Protein AF-A0A934ZG29-F1 (afdb_monomer_lite)

Structure (mmCIF, N/CA/C/O backbone):
data_AF-A0A934ZG29-F1
#
_entry.id   AF-A0A934ZG29-F1
#
loop_
_atom_site.group_PDB
_atom_site.id
_atom_site.type_symbol
_atom_site.label_atom_id
_atom_site.label_alt_id
_atom_site.label_comp_id
_atom_site.label_asym_id
_atom_site.label_entity_id
_atom_site.label_seq_id
_atom_site.pdbx_PDB_ins_code
_atom_site.Cartn_x
_atom_site.Cartn_y
_atom_site.Cartn_z
_atom_site.occupancy
_atom_site.B_iso_or_equiv
_atom_site.auth_seq_id
_atom_site.auth_comp_id
_atom_site.auth_asym_id
_atom_site.auth_atom_id
_atom_site.pdbx_PDB_model_num
ATOM 1 N N . MET A 1 1 ? -1.898 -5.548 -6.886 1.00 79.56 1 MET A N 1
ATOM 2 C CA . MET A 1 1 ? -1.585 -4.104 -6.967 1.00 79.56 1 MET A CA 1
ATOM 3 C C . MET A 1 1 ? -2.507 -3.400 -7.939 1.00 79.56 1 MET A C 1
ATOM 5 O O . MET A 1 1 ? -2.751 -2.233 -7.699 1.00 79.56 1 MET A O 1
ATOM 9 N N . GLY A 1 2 ? -3.038 -4.137 -8.924 1.00 85.50 2 GLY A N 1
ATOM 10 C CA . GLY A 1 2 ? -3.907 -3.614 -9.971 1.00 85.50 2 GLY A CA 1
ATOM 11 C C . GLY A 1 2 ? -3.102 -3.313 -11.227 1.00 85.50 2 GLY A C 1
ATOM 12 O O . GLY A 1 2 ? -1.986 -3.818 -11.326 1.00 85.50 2 GLY A O 1
ATOM 13 N N . ASP A 1 3 ? -3.667 -2.576 -12.173 1.00 90.25 3 ASP A N 1
ATOM 14 C CA . ASP A 1 3 ? -3.057 -2.304 -13.482 1.00 90.25 3 ASP A CA 1
ATOM 15 C C . ASP A 1 3 ? -2.082 -1.114 -13.402 1.00 90.25 3 ASP A C 1
ATOM 17 O O . ASP A 1 3 ? -2.471 0.051 -13.534 1.00 90.25 3 ASP A O 1
ATOM 21 N N . PHE A 1 4 ? -0.817 -1.396 -13.084 1.00 93.25 4 PHE A N 1
ATOM 22 C CA . PHE A 1 4 ? 0.205 -0.371 -12.869 1.00 93.25 4 PHE A CA 1
ATOM 23 C C . PHE A 1 4 ? 0.807 0.120 -14.179 1.00 93.25 4 PHE A C 1
ATOM 25 O O . PHE A 1 4 ? 1.236 1.276 -14.258 1.00 93.25 4 PHE A O 1
ATOM 32 N N . ASP A 1 5 ? 0.863 -0.739 -15.195 1.00 93.44 5 ASP A N 1
ATOM 33 C CA . ASP A 1 5 ? 1.415 -0.387 -16.498 1.00 93.44 5 ASP A CA 1
ATOM 34 C C . ASP A 1 5 ? 0.380 0.043 -17.546 1.00 93.44 5 ASP A C 1
ATOM 36 O O . ASP A 1 5 ? 0.757 0.625 -18.570 1.00 93.44 5 ASP A O 1
ATOM 40 N N . GLY A 1 6 ? -0.908 -0.125 -17.255 1.00 92.06 6 GLY A N 1
ATOM 41 C CA . GLY A 1 6 ? -2.013 0.325 -18.091 1.00 92.06 6 GLY A CA 1
ATOM 42 C C . GLY A 1 6 ? -2.331 -0.620 -19.243 1.00 92.06 6 GLY A C 1
ATOM 43 O O . GLY A 1 6 ? -2.939 -0.180 -20.224 1.00 92.06 6 GLY A O 1
ATOM 44 N N . ASP A 1 7 ? -1.895 -1.880 -19.180 1.00 91.25 7 ASP A N 1
ATOM 45 C CA . ASP A 1 7 ? -2.152 -2.874 -20.223 1.00 91.25 7 ASP A CA 1
ATOM 46 C C . ASP A 1 7 ? -3.543 -3.536 -20.114 1.00 91.25 7 ASP A C 1
ATOM 48 O O . ASP A 1 7 ? -3.954 -4.313 -20.988 1.00 91.25 7 ASP A O 1
ATOM 52 N N . GLY A 1 8 ? -4.309 -3.176 -19.081 1.00 89.69 8 GLY A N 1
ATOM 53 C CA . GLY A 1 8 ? -5.643 -3.689 -18.800 1.00 89.69 8 GLY A CA 1
ATOM 54 C C . GLY A 1 8 ? -5.652 -5.002 -18.017 1.00 89.69 8 GLY A C 1
ATOM 55 O O . GLY A 1 8 ? -6.727 -5.591 -17.844 1.00 89.69 8 GLY A O 1
ATOM 56 N N . LEU A 1 9 ? -4.499 -5.491 -17.557 1.00 90.56 9 LEU A N 1
ATOM 57 C CA . LEU A 1 9 ? -4.364 -6.653 -16.688 1.00 90.56 9 LEU A CA 1
ATOM 58 C C . LEU A 1 9 ? -3.800 -6.233 -15.329 1.00 90.56 9 LEU A C 1
ATOM 60 O O . LEU A 1 9 ? -2.961 -5.357 -15.202 1.00 90.56 9 LEU A O 1
ATOM 64 N N . ASN A 1 10 ? -4.250 -6.907 -14.272 1.00 89.94 10 ASN A N 1
ATOM 65 C CA . ASN A 1 10 ? -3.713 -6.639 -12.943 1.00 89.94 10 ASN A CA 1
ATOM 66 C C . ASN A 1 10 ? -2.288 -7.192 -12.812 1.00 89.94 10 ASN A C 1
ATOM 68 O O . ASN A 1 10 ? -2.057 -8.391 -13.002 1.00 89.94 10 ASN A O 1
ATOM 72 N N . ASP A 1 11 ? -1.378 -6.333 -12.369 1.00 92.25 11 ASP A N 1
ATOM 73 C CA . ASP A 1 11 ? 0.017 -6.651 -12.108 1.00 92.25 11 ASP A CA 1
ATOM 74 C C . ASP A 1 11 ? 0.229 -7.267 -10.720 1.00 92.25 11 ASP A C 1
ATOM 76 O O . ASP A 1 11 ? -0.639 -7.259 -9.828 1.00 92.25 11 ASP A O 1
ATOM 80 N N . VAL A 1 12 ? 1.438 -7.793 -10.517 1.00 92.00 12 VAL A N 1
ATOM 81 C CA . VAL A 1 12 ? 1.876 -8.434 -9.275 1.00 92.00 12 VAL A CA 1
ATOM 82 C C . VAL A 1 12 ? 3.150 -7.770 -8.761 1.00 92.00 12 VAL A C 1
ATOM 84 O O . VAL A 1 12 ? 4.157 -7.735 -9.460 1.00 92.00 12 VAL A O 1
ATOM 87 N N . ALA A 1 13 ? 3.138 -7.320 -7.503 1.00 92.44 13 ALA A N 1
ATOM 88 C CA . ALA A 1 13 ? 4.321 -6.824 -6.801 1.00 92.44 13 ALA A CA 1
ATOM 89 C C . ALA A 1 13 ? 4.746 -7.797 -5.700 1.00 92.44 13 ALA A C 1
ATOM 91 O O . ALA A 1 13 ? 3.917 -8.292 -4.935 1.00 92.44 13 ALA A O 1
ATOM 92 N N . ILE A 1 14 ? 6.052 -8.025 -5.593 1.00 92.00 14 ILE A N 1
ATOM 93 C CA . ILE A 1 14 ? 6.670 -8.952 -4.648 1.00 92.00 14 ILE A CA 1
ATOM 94 C C . ILE A 1 14 ? 7.779 -8.225 -3.896 1.00 92.00 14 ILE A C 1
ATOM 96 O O . ILE A 1 14 ? 8.684 -7.640 -4.491 1.00 92.00 14 ILE A O 1
ATOM 100 N N . GLY A 1 15 ? 7.717 -8.284 -2.570 1.00 90.88 15 GLY A N 1
ATOM 101 C CA . GLY A 1 15 ? 8.722 -7.698 -1.694 1.00 90.88 15 GLY A CA 1
ATOM 102 C C . GLY A 1 15 ? 9.930 -8.604 -1.517 1.00 90.88 15 GLY A C 1
ATOM 103 O O . GLY A 1 15 ? 9.792 -9.778 -1.183 1.00 90.88 15 GLY A O 1
ATOM 104 N N . ALA A 1 16 ? 11.121 -8.033 -1.659 1.00 90.50 16 ALA A N 1
ATOM 105 C CA . ALA A 1 16 ? 12.395 -8.659 -1.334 1.00 90.50 16 ALA A CA 1
ATOM 106 C C . ALA A 1 16 ? 13.130 -7.814 -0.273 1.00 90.50 16 ALA A C 1
ATOM 108 O O . ALA A 1 16 ? 14.164 -7.210 -0.565 1.00 90.50 16 ALA A O 1
ATOM 109 N N . PRO A 1 17 ? 12.620 -7.750 0.975 1.00 86.88 17 PRO A N 1
ATOM 110 C CA . PRO A 1 17 ? 13.137 -6.844 2.006 1.00 86.88 17 PRO A CA 1
ATOM 111 C C . PRO A 1 17 ? 14.567 -7.134 2.460 1.00 86.88 17 PRO A C 1
ATOM 113 O O . PRO A 1 17 ? 15.228 -6.243 2.979 1.00 86.88 17 PRO A O 1
ATOM 116 N N . ASN A 1 18 ? 15.054 -8.356 2.239 1.00 86.06 18 ASN A N 1
ATOM 117 C CA . ASN A 1 18 ? 16.425 -8.760 2.557 1.00 86.06 18 ASN A CA 1
ATOM 118 C C . ASN A 1 18 ? 17.368 -8.695 1.344 1.00 86.06 18 ASN A C 1
ATOM 120 O O . ASN A 1 18 ? 18.501 -9.165 1.430 1.00 86.06 18 ASN A O 1
ATOM 124 N N . ALA A 1 19 ? 16.919 -8.158 0.204 1.00 87.06 19 ALA A N 1
ATOM 125 C CA . ALA A 1 19 ? 17.809 -7.917 -0.925 1.00 87.06 19 ALA A CA 1
ATOM 126 C C . ALA A 1 19 ? 18.929 -6.936 -0.531 1.00 87.06 19 ALA A C 1
ATOM 128 O O . ALA A 1 19 ? 18.747 -6.070 0.332 1.00 87.06 19 ALA A O 1
ATOM 129 N N . LEU A 1 20 ? 20.090 -7.067 -1.183 1.00 83.81 20 LEU A N 1
ATOM 130 C CA . LEU A 1 20 ? 21.224 -6.156 -0.996 1.00 83.81 20 LEU A CA 1
ATOM 131 C C . LEU A 1 20 ? 20.792 -4.688 -1.164 1.00 83.81 20 LEU A C 1
ATOM 133 O O . LEU A 1 20 ? 19.831 -4.390 -1.871 1.00 83.81 20 LEU A O 1
ATOM 137 N N . ASN A 1 21 ? 21.531 -3.770 -0.536 1.00 82.81 21 ASN A N 1
ATOM 138 C CA . ASN A 1 21 ? 21.262 -2.323 -0.574 1.00 82.81 21 ASN A CA 1
ATOM 139 C C . ASN A 1 21 ? 19.887 -1.929 -0.003 1.00 82.81 21 ASN A C 1
ATOM 141 O O . ASN A 1 21 ? 19.216 -1.020 -0.499 1.00 82.81 21 ASN A O 1
ATOM 145 N N . GLY A 1 22 ? 19.489 -2.617 1.071 1.00 82.19 22 GLY A N 1
ATOM 146 C CA . GLY A 1 22 ? 18.354 -2.218 1.894 1.00 82.19 22 GLY A CA 1
ATOM 147 C C . GLY A 1 22 ? 16.995 -2.551 1.287 1.00 82.19 22 GLY A C 1
ATOM 148 O O . GLY A 1 22 ? 16.064 -1.771 1.464 1.00 82.19 22 GLY A O 1
ATOM 149 N N . GLY A 1 23 ? 16.888 -3.682 0.586 1.00 88.94 23 GLY A N 1
ATOM 150 C CA . GLY A 1 23 ? 15.625 -4.219 0.089 1.00 88.94 23 GLY A CA 1
ATOM 151 C C . GLY A 1 23 ? 15.239 -3.763 -1.320 1.00 88.94 23 GLY A C 1
ATOM 152 O O . GLY A 1 23 ? 15.743 -2.776 -1.868 1.00 88.94 23 GLY A O 1
ATOM 153 N N . ALA A 1 24 ? 14.326 -4.521 -1.921 1.00 91.50 24 ALA A N 1
ATOM 154 C CA . ALA A 1 24 ? 13.799 -4.276 -3.257 1.00 91.50 24 ALA A CA 1
ATOM 155 C C . ALA A 1 24 ? 12.335 -4.715 -3.370 1.00 91.50 24 ALA A C 1
ATOM 157 O O . ALA A 1 24 ? 11.832 -5.491 -2.555 1.00 91.50 24 ALA A O 1
ATOM 158 N N . VAL A 1 25 ? 11.670 -4.250 -4.422 1.00 93.06 25 VAL A N 1
ATOM 159 C CA . VAL A 1 25 ? 10.375 -4.757 -4.878 1.00 93.06 25 VAL A CA 1
ATOM 160 C C . VAL A 1 25 ? 10.492 -5.138 -6.344 1.00 93.06 25 VAL A C 1
ATOM 162 O O . VAL A 1 25 ? 11.070 -4.401 -7.138 1.00 93.06 25 VAL A O 1
ATOM 165 N N . VAL A 1 26 ? 9.963 -6.303 -6.692 1.00 94.06 26 VAL A N 1
ATOM 166 C CA . VAL A 1 26 ? 9.866 -6.791 -8.067 1.00 94.06 26 VAL A CA 1
ATOM 167 C C . VAL A 1 26 ? 8.416 -6.688 -8.509 1.00 94.06 26 VAL A C 1
ATOM 169 O O . VAL A 1 26 ? 7.527 -7.102 -7.771 1.00 94.06 26 VAL A O 1
ATOM 172 N N . VAL A 1 27 ? 8.188 -6.157 -9.704 1.00 94.12 27 VAL A N 1
ATOM 173 C CA . VAL A 1 27 ? 6.880 -6.091 -10.350 1.00 94.12 27 VAL A CA 1
ATOM 174 C C . VAL A 1 27 ? 6.898 -6.970 -11.596 1.00 94.12 27 VAL A C 1
ATOM 176 O O . VAL A 1 27 ? 7.836 -6.934 -12.399 1.00 94.12 27 VAL A O 1
ATOM 179 N N . LEU A 1 28 ? 5.860 -7.787 -11.717 1.00 93.19 28 LEU A N 1
ATOM 180 C CA . LEU A 1 28 ? 5.579 -8.657 -12.847 1.00 93.19 28 LEU A CA 1
ATOM 181 C C . LEU A 1 28 ? 4.282 -8.184 -13.485 1.00 93.19 28 LEU A C 1
ATOM 183 O O . LEU A 1 28 ? 3.274 -8.061 -12.784 1.00 93.19 28 LEU A O 1
ATOM 187 N N . ARG A 1 29 ? 4.307 -7.993 -14.802 1.00 92.94 29 ARG A N 1
ATOM 188 C CA . ARG A 1 29 ? 3.115 -7.605 -15.548 1.00 92.94 29 ARG A CA 1
ATOM 189 C C . ARG A 1 29 ? 2.028 -8.665 -15.492 1.00 92.94 29 ARG A C 1
ATOM 191 O O . ARG A 1 29 ? 2.326 -9.869 -15.430 1.00 92.94 29 ARG A O 1
ATOM 198 N N . GLY A 1 30 ? 0.782 -8.222 -15.535 1.00 91.69 30 GLY A N 1
ATOM 199 C CA . GLY A 1 30 ? -0.382 -9.074 -15.664 1.00 91.69 30 GLY A CA 1
ATOM 200 C C . GLY A 1 30 ? -0.274 -9.970 -16.897 1.00 91.69 30 GLY A C 1
ATOM 201 O O . GLY A 1 30 ? 0.205 -9.585 -17.960 1.00 91.69 30 GLY A O 1
ATOM 202 N N . ARG A 1 31 ? -0.679 -11.234 -16.757 1.00 89.69 31 ARG A N 1
ATOM 203 C CA . ARG A 1 31 ? -0.686 -12.202 -17.862 1.00 89.69 31 ARG A CA 1
ATOM 204 C C . ARG A 1 31 ? -1.983 -12.992 -17.836 1.00 89.69 31 ARG A C 1
ATOM 206 O O . ARG A 1 31 ? -2.441 -13.418 -16.779 1.00 89.69 31 ARG A O 1
ATOM 213 N N . ARG A 1 32 ? -2.555 -13.244 -19.016 1.00 91.50 32 ARG A N 1
ATOM 214 C CA . ARG A 1 32 ? -3.710 -14.152 -19.167 1.00 91.50 32 ARG A CA 1
ATOM 215 C C . ARG A 1 32 ? -3.319 -15.614 -18.970 1.00 91.50 32 ARG A C 1
ATOM 217 O O . ARG A 1 32 ? -4.124 -16.408 -18.499 1.00 91.50 32 ARG A O 1
ATOM 224 N N . VAL A 1 33 ? -2.083 -15.954 -19.329 1.00 91.38 33 VAL A N 1
ATOM 225 C CA . VAL A 1 33 ? -1.494 -17.278 -19.132 1.00 91.38 33 VAL A CA 1
ATOM 226 C C . VAL A 1 33 ? -0.183 -17.095 -18.387 1.00 91.38 33 VAL A C 1
ATOM 228 O O . VAL A 1 33 ? 0.746 -16.464 -18.892 1.00 91.38 33 VAL A O 1
ATOM 231 N N . TRP A 1 34 ? -0.124 -17.630 -17.172 1.00 89.50 34 TRP A N 1
ATOM 232 C CA . TRP A 1 34 ? 1.066 -17.568 -16.334 1.00 89.50 34 TRP A CA 1
ATOM 233 C C . TRP A 1 34 ? 1.983 -18.761 -16.621 1.00 89.50 34 TRP A C 1
ATOM 235 O O . TRP A 1 34 ? 1.494 -19.888 -16.730 1.00 89.50 34 TRP A O 1
ATOM 245 N N . PRO A 1 35 ? 3.306 -18.551 -16.734 1.00 87.75 35 PRO A N 1
ATOM 246 C CA . PRO A 1 35 ? 4.241 -19.663 -16.789 1.00 87.75 35 PRO A CA 1
ATOM 247 C C . PRO A 1 35 ? 4.257 -20.396 -15.442 1.00 87.75 35 PRO A C 1
ATOM 249 O O . PRO A 1 35 ? 4.040 -19.803 -14.385 1.00 87.75 35 PRO A O 1
ATOM 252 N N . THR A 1 36 ? 4.575 -21.689 -15.467 1.00 90.81 36 THR A N 1
ATOM 253 C CA . THR A 1 36 ? 4.670 -22.524 -14.255 1.00 90.81 36 THR A CA 1
ATOM 254 C C . THR A 1 36 ? 5.810 -22.105 -13.326 1.00 90.81 36 THR A C 1
ATOM 256 O O . THR A 1 36 ? 5.851 -22.502 -12.164 1.00 90.81 36 THR A O 1
ATOM 259 N N . THR A 1 37 ? 6.772 -21.328 -13.823 1.00 88.00 37 THR A N 1
ATOM 260 C CA . THR A 1 37 ? 7.884 -20.786 -13.043 1.00 88.00 37 THR A CA 1
ATOM 261 C C . THR A 1 37 ? 8.271 -19.421 -13.592 1.00 88.00 37 THR A C 1
ATOM 263 O O . THR A 1 37 ? 8.381 -19.241 -14.804 1.00 88.00 37 THR A O 1
ATOM 266 N N . ILE A 1 38 ? 8.504 -18.467 -12.691 1.00 82.56 38 ILE A N 1
ATOM 267 C CA . ILE A 1 38 ? 9.011 -17.133 -13.016 1.00 82.56 38 ILE A CA 1
ATOM 268 C C . ILE A 1 38 ? 10.306 -16.949 -12.248 1.00 82.56 38 ILE A C 1
ATOM 270 O O . ILE A 1 38 ? 10.322 -16.975 -11.017 1.00 82.56 38 ILE A O 1
ATOM 274 N N . ALA A 1 39 ? 11.401 -16.782 -12.978 1.00 79.38 39 ALA A N 1
ATOM 275 C CA . ALA A 1 39 ? 12.671 -16.452 -12.362 1.00 79.38 39 ALA A CA 1
ATOM 276 C C . ALA A 1 39 ? 12.656 -14.981 -11.894 1.00 79.38 39 ALA A C 1
ATOM 278 O O . ALA A 1 39 ? 12.119 -14.128 -12.601 1.00 79.38 39 ALA A O 1
ATOM 279 N N . PRO A 1 40 ? 13.277 -14.634 -10.750 1.00 69.19 40 PRO A N 1
ATOM 280 C CA . PRO A 1 40 ? 13.314 -13.251 -10.259 1.00 69.19 40 PRO A CA 1
ATOM 281 C C . PRO A 1 40 ? 13.937 -12.234 -11.232 1.00 69.19 40 PRO A C 1
ATOM 283 O O . PRO A 1 40 ? 13.659 -11.043 -11.138 1.00 69.19 40 PRO A O 1
ATOM 286 N N . ASN A 1 41 ? 14.780 -12.684 -12.168 1.00 75.69 41 ASN A N 1
ATOM 287 C CA . ASN A 1 41 ? 15.383 -11.848 -13.211 1.00 75.69 41 ASN A CA 1
ATOM 288 C C . ASN A 1 41 ? 14.465 -11.607 -14.425 1.00 75.69 41 ASN A C 1
ATOM 290 O O . ASN A 1 41 ? 14.805 -10.786 -15.268 1.00 75.69 41 ASN A O 1
ATOM 294 N N . ALA A 1 42 ? 13.314 -12.280 -14.502 1.00 83.62 42 ALA A N 1
ATOM 295 C CA . ALA A 1 42 ? 12.266 -12.025 -15.491 1.00 83.62 42 ALA A CA 1
ATOM 296 C C . ALA A 1 42 ? 11.308 -10.898 -15.053 1.00 83.62 42 ALA A C 1
ATOM 298 O O . ALA A 1 42 ? 10.229 -10.746 -15.619 1.00 83.62 42 ALA A O 1
ATOM 299 N N . ALA A 1 43 ? 11.693 -10.137 -14.024 1.00 90.06 43 ALA A N 1
ATOM 300 C CA . ALA A 1 43 ? 10.991 -8.954 -13.561 1.00 90.06 43 ALA A CA 1
ATOM 301 C C . ALA A 1 43 ? 10.780 -7.943 -14.693 1.00 90.06 43 ALA A C 1
ATOM 303 O O . ALA A 1 43 ? 11.738 -7.536 -15.351 1.00 90.06 43 ALA A O 1
ATOM 304 N N . ASP A 1 44 ? 9.542 -7.483 -14.863 1.00 93.69 44 ASP A 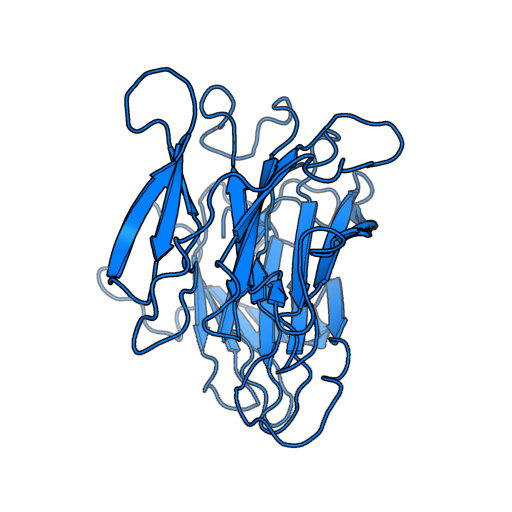N 1
ATOM 305 C CA . ASP A 1 44 ? 9.225 -6.382 -15.772 1.00 93.69 44 ASP A CA 1
ATOM 306 C C . ASP A 1 44 ? 9.647 -5.033 -15.151 1.00 93.69 44 ASP A C 1
ATOM 308 O O . ASP A 1 44 ? 10.045 -4.100 -15.847 1.00 93.69 44 ASP A O 1
ATOM 312 N N . LEU A 1 45 ? 9.654 -4.934 -13.820 1.00 94.69 45 LEU A N 1
ATOM 313 C CA . LEU A 1 45 ? 10.191 -3.780 -13.105 1.00 94.69 45 LEU A CA 1
ATOM 314 C C . LEU A 1 45 ? 10.861 -4.205 -11.790 1.00 94.69 45 LEU A C 1
ATOM 316 O O . LEU A 1 45 ? 10.350 -5.041 -11.049 1.00 94.69 45 LEU A O 1
ATOM 320 N N . ILE A 1 46 ? 12.012 -3.607 -11.479 1.00 93.88 46 ILE A N 1
ATOM 321 C CA . ILE A 1 46 ? 12.681 -3.740 -10.178 1.00 93.88 46 ILE A CA 1
ATOM 322 C C . ILE A 1 46 ? 12.810 -2.359 -9.544 1.00 93.88 46 ILE A C 1
ATOM 324 O O . ILE A 1 46 ? 13.441 -1.476 -10.112 1.00 93.88 46 ILE A O 1
ATOM 328 N N . ILE A 1 47 ? 12.277 -2.185 -8.341 1.00 93.88 47 ILE A N 1
ATOM 329 C CA . ILE A 1 47 ? 12.402 -0.960 -7.550 1.00 93.88 47 ILE A CA 1
ATOM 330 C C . ILE A 1 47 ? 13.385 -1.231 -6.417 1.00 93.88 47 ILE A C 1
ATOM 332 O O . ILE A 1 47 ? 13.120 -2.061 -5.544 1.00 93.88 47 ILE A O 1
ATOM 336 N N . ARG A 1 48 ? 14.533 -0.554 -6.423 1.00 92.12 48 ARG A N 1
ATOM 337 C CA . ARG A 1 48 ? 15.578 -0.725 -5.406 1.00 92.12 48 ARG A CA 1
ATOM 338 C C . ARG A 1 48 ? 15.574 0.417 -4.407 1.00 92.12 48 ARG A C 1
ATOM 340 O O . ARG A 1 48 ? 15.369 1.568 -4.759 1.00 92.12 48 ARG A O 1
ATOM 347 N N . ASN A 1 49 ? 15.871 0.119 -3.150 1.00 86.25 49 ASN A N 1
ATOM 348 C CA . ASN A 1 49 ? 16.033 1.185 -2.171 1.00 86.25 49 ASN A CA 1
ATOM 349 C C . ASN A 1 49 ? 17.365 1.941 -2.347 1.00 86.25 49 ASN A C 1
ATOM 351 O O . ASN A 1 49 ? 17.409 3.142 -2.121 1.00 86.25 49 ASN A O 1
ATOM 355 N N . ASN A 1 50 ? 18.437 1.257 -2.774 1.00 82.88 50 ASN A N 1
ATOM 356 C CA . ASN A 1 50 ? 19.774 1.831 -3.004 1.00 82.88 50 ASN A CA 1
ATOM 357 C C . ASN A 1 50 ? 20.374 2.583 -1.790 1.00 82.88 50 ASN A C 1
ATOM 359 O O . ASN A 1 50 ? 21.291 3.384 -1.950 1.00 82.88 50 ASN A O 1
ATOM 363 N N . THR A 1 51 ? 19.912 2.302 -0.565 1.00 74.56 51 THR A N 1
ATOM 364 C CA . THR A 1 51 ? 20.481 2.859 0.677 1.00 74.56 51 THR A CA 1
ATOM 365 C C . THR A 1 51 ? 20.897 1.752 1.641 1.00 74.56 51 THR A C 1
ATOM 367 O O . THR A 1 51 ? 20.489 0.597 1.519 1.00 74.56 51 THR A O 1
ATOM 370 N N . THR A 1 52 ? 21.704 2.082 2.647 1.00 68.31 52 THR A N 1
ATOM 371 C CA . THR A 1 52 ? 22.111 1.107 3.659 1.00 68.31 52 THR A CA 1
ATOM 372 C C . THR A 1 52 ? 20.948 0.755 4.594 1.00 68.31 52 THR A C 1
ATOM 374 O O . THR A 1 52 ? 20.178 1.611 5.029 1.00 68.31 52 THR A O 1
ATOM 377 N N . SER A 1 53 ? 20.823 -0.546 4.881 1.00 60.16 53 SER A N 1
ATOM 378 C CA . SER A 1 53 ? 20.109 -1.108 6.035 1.00 60.16 53 SER A CA 1
ATOM 379 C C . SER A 1 53 ? 18.638 -0.702 6.212 1.00 60.16 53 SER A C 1
ATOM 381 O O . SER A 1 53 ? 18.242 -0.295 7.303 1.00 60.16 53 SER A O 1
ATOM 383 N N . THR A 1 54 ? 17.804 -0.844 5.182 1.00 69.12 54 THR A N 1
ATOM 384 C CA . THR A 1 54 ? 16.343 -0.735 5.338 1.00 69.12 54 THR A CA 1
ATOM 385 C C . THR A 1 54 ? 15.663 -2.025 4.869 1.00 69.12 54 THR A C 1
ATOM 387 O O . THR A 1 54 ? 16.222 -2.757 4.066 1.00 69.12 54 THR A O 1
ATOM 390 N N . LEU A 1 55 ? 14.506 -2.375 5.424 1.00 78.38 55 LEU A N 1
ATOM 391 C CA . LEU A 1 55 ? 13.692 -3.525 5.017 1.00 78.38 55 LEU A CA 1
ATOM 392 C C . LEU A 1 55 ? 12.687 -3.080 3.943 1.00 78.38 55 LEU A C 1
ATOM 394 O O . LEU A 1 55 ? 11.482 -3.2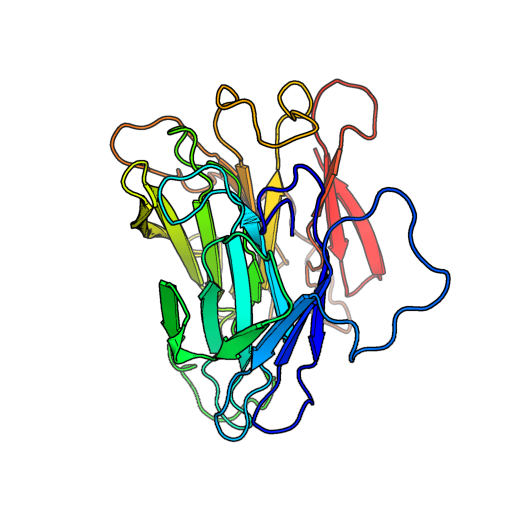77 4.097 1.00 78.38 55 LEU A O 1
ATOM 398 N N . PHE A 1 56 ? 13.147 -2.376 2.906 1.00 84.81 56 PHE A N 1
ATOM 399 C CA . PHE A 1 56 ? 12.279 -1.857 1.847 1.00 84.81 56 PHE A CA 1
ATOM 400 C C . PHE A 1 56 ? 11.570 -2.990 1.102 1.00 84.81 56 PHE A C 1
ATOM 402 O O . PHE A 1 56 ? 12.194 -3.971 0.711 1.00 84.81 56 PHE A O 1
ATOM 409 N N . GLY A 1 57 ? 10.260 -2.862 0.904 1.00 85.44 57 GLY A N 1
ATOM 410 C CA . GLY A 1 57 ? 9.439 -3.932 0.341 1.00 85.44 57 GLY A CA 1
ATOM 411 C C . GLY A 1 57 ? 8.894 -4.907 1.386 1.00 85.44 57 GLY A C 1
ATOM 412 O O . GLY A 1 57 ? 8.246 -5.879 1.016 1.00 85.44 57 GLY A O 1
ATOM 413 N N . ILE A 1 58 ? 9.094 -4.666 2.690 1.00 82.00 58 ILE A N 1
ATOM 414 C CA . ILE A 1 58 ? 8.474 -5.488 3.748 1.00 82.00 58 ILE A CA 1
ATOM 415 C C . ILE A 1 58 ? 6.963 -5.244 3.876 1.00 82.00 58 ILE A C 1
ATOM 417 O O . ILE A 1 58 ? 6.236 -6.048 4.466 1.00 82.00 58 ILE A O 1
ATOM 421 N N . ARG A 1 59 ? 6.481 -4.113 3.355 1.00 81.88 59 ARG A N 1
ATOM 422 C CA . ARG A 1 59 ? 5.061 -3.808 3.166 1.00 81.88 59 ARG A CA 1
ATOM 423 C C . ARG A 1 59 ? 4.869 -3.317 1.743 1.00 81.88 59 ARG A C 1
ATOM 425 O O . ARG A 1 59 ? 5.656 -2.501 1.271 1.00 81.88 59 ARG A O 1
ATOM 432 N N . ILE A 1 60 ? 3.832 -3.811 1.087 1.00 85.88 60 ILE A N 1
ATOM 433 C CA . ILE A 1 60 ? 3.439 -3.401 -0.257 1.00 85.88 60 ILE A CA 1
ATOM 434 C C . ILE A 1 60 ? 1.922 -3.311 -0.279 1.00 85.88 60 ILE A C 1
ATOM 436 O O . ILE A 1 60 ? 1.250 -4.145 0.327 1.00 85.88 60 ILE A O 1
ATOM 440 N N . ALA A 1 61 ? 1.399 -2.320 -0.987 1.00 84.50 61 ALA A N 1
ATOM 441 C CA . ALA A 1 61 ? -0.018 -2.221 -1.280 1.00 84.50 61 ALA A CA 1
ATOM 442 C C . ALA A 1 61 ? -0.238 -1.572 -2.650 1.00 84.50 61 ALA A C 1
ATOM 444 O O . ALA A 1 61 ? 0.496 -0.659 -3.029 1.00 84.50 61 ALA A O 1
ATOM 445 N N . GLY A 1 62 ? -1.261 -2.037 -3.373 1.00 84.75 62 GLY A N 1
ATOM 446 C CA . GLY A 1 62 ? -1.797 -1.276 -4.502 1.00 84.75 62 GLY A CA 1
ATOM 447 C C . GLY A 1 62 ? -2.455 -0.019 -3.952 1.00 84.75 62 GLY A C 1
ATOM 448 O O . GLY A 1 62 ? -3.256 -0.110 -3.027 1.00 84.75 62 GLY A O 1
ATOM 449 N N . ALA A 1 63 ? -2.064 1.142 -4.453 1.00 83.75 63 ALA A N 1
ATOM 450 C CA . ALA A 1 63 ? -2.598 2.424 -4.016 1.00 83.75 63 ALA A CA 1
ATOM 451 C C . ALA A 1 63 ? -3.817 2.871 -4.844 1.00 83.75 63 ALA A C 1
ATOM 453 O O . ALA A 1 63 ? -4.435 3.874 -4.499 1.00 83.75 63 ALA A O 1
ATOM 454 N N . GLY A 1 64 ? -4.200 2.101 -5.869 1.00 84.50 64 GLY A N 1
ATOM 455 C CA . GLY A 1 64 ? -5.237 2.491 -6.821 1.00 84.50 64 GLY A CA 1
ATOM 456 C C . GLY A 1 64 ? -4.805 3.720 -7.622 1.00 84.50 64 GLY A C 1
ATOM 457 O O . GLY A 1 64 ? -3.617 4.008 -7.716 1.00 84.50 64 GLY A O 1
ATOM 458 N N . ARG A 1 65 ? -5.766 4.457 -8.183 1.00 87.19 65 ARG A N 1
ATOM 459 C CA . ARG A 1 65 ? -5.515 5.710 -8.919 1.00 87.19 65 ARG A CA 1
ATOM 460 C C . ARG A 1 65 ? -5.339 6.871 -7.949 1.00 87.19 65 ARG A C 1
ATOM 462 O O . ARG A 1 65 ? -6.303 7.601 -7.689 1.00 87.19 65 ARG A O 1
ATOM 469 N N . LEU A 1 66 ? -4.153 6.990 -7.371 1.00 87.88 66 LEU A N 1
ATOM 470 C CA . LEU A 1 66 ? -3.854 7.920 -6.286 1.00 87.88 66 LEU A CA 1
ATOM 471 C C . LEU A 1 66 ? -3.115 9.174 -6.781 1.00 87.88 66 LEU A C 1
ATOM 473 O O . LEU A 1 66 ? -3.378 10.277 -6.308 1.00 87.88 66 LEU A O 1
ATOM 477 N N . LEU A 1 67 ? -2.183 9.003 -7.713 1.00 89.88 67 LEU A N 1
ATOM 478 C CA . LEU A 1 67 ? -1.241 9.995 -8.221 1.00 89.88 67 LEU A CA 1
ATOM 479 C C . LEU A 1 67 ? -1.389 10.164 -9.738 1.00 89.88 67 LEU A C 1
ATOM 481 O O . LEU A 1 67 ? -2.105 9.427 -10.406 1.00 89.88 67 LEU A O 1
ATOM 485 N N . GLY A 1 68 ? -0.740 11.190 -10.291 1.00 86.25 68 GLY A N 1
ATOM 486 C CA . GLY A 1 68 ? -0.590 11.383 -11.741 1.00 86.25 68 GLY A CA 1
ATOM 487 C C . GLY A 1 68 ? -1.835 11.897 -12.471 1.00 86.25 68 GLY A C 1
ATOM 488 O O . GLY A 1 68 ? -1.715 12.496 -13.535 1.00 86.25 68 GLY A O 1
ATOM 489 N N . GLY A 1 69 ? -3.028 11.734 -11.893 1.00 82.69 69 GLY A N 1
ATOM 490 C CA . GLY A 1 69 ? -4.277 12.199 -12.498 1.00 82.69 69 GLY A CA 1
ATOM 491 C C . GLY A 1 69 ? -4.682 11.360 -13.713 1.00 82.69 69 GLY A C 1
ATOM 492 O O . GLY A 1 69 ? -5.612 11.720 -14.437 1.00 82.69 69 GLY A O 1
ATOM 493 N N . ASP A 1 70 ? -4.038 10.216 -13.914 1.00 86.12 70 ASP A N 1
ATOM 494 C CA . ASP A 1 70 ? -4.273 9.298 -15.018 1.00 86.12 70 ASP A CA 1
ATOM 495 C C . ASP A 1 70 ? -5.171 8.126 -14.583 1.00 86.12 70 ASP A C 1
ATOM 497 O O . ASP A 1 70 ? -5.864 8.186 -13.560 1.00 86.12 70 ASP A O 1
ATOM 501 N N . THR A 1 71 ? -5.264 7.096 -15.421 1.00 84.50 71 THR A N 1
ATOM 502 C CA . THR A 1 71 ? -6.035 5.883 -15.127 1.00 84.50 71 THR A CA 1
ATOM 503 C C . THR A 1 71 ? -5.180 4.743 -14.587 1.00 84.50 71 THR A C 1
ATOM 505 O O . THR A 1 71 ? -5.746 3.679 -14.322 1.00 84.50 71 THR A O 1
ATOM 508 N N . LEU A 1 72 ? -3.869 4.950 -14.452 1.00 89.81 72 LEU A N 1
ATOM 509 C CA . LEU A 1 72 ? -2.922 3.935 -14.015 1.00 89.81 72 LEU A CA 1
ATOM 510 C C . LEU A 1 72 ? -3.021 3.764 -12.501 1.00 89.81 72 LEU A C 1
ATOM 512 O O . LEU A 1 72 ? -3.371 4.692 -11.770 1.00 89.81 72 LEU A O 1
ATOM 516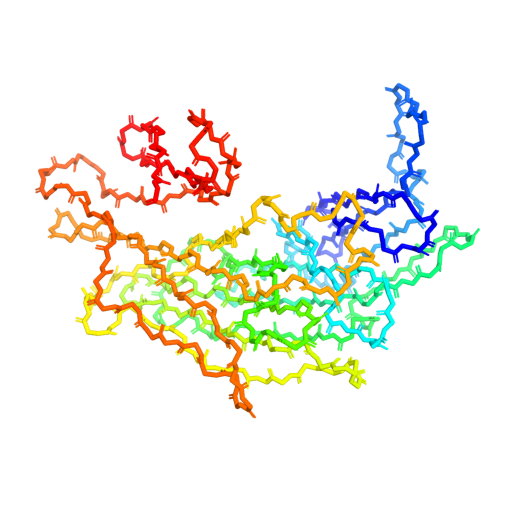 N N . GLU A 1 73 ? -2.767 2.549 -12.031 1.00 89.69 73 GLU A N 1
ATOM 517 C CA . GLU A 1 73 ? -2.773 2.259 -10.604 1.00 89.69 73 GLU A CA 1
ATOM 518 C C . GLU A 1 73 ? -1.371 2.351 -10.010 1.00 89.69 73 GLU A C 1
ATOM 520 O O . GLU A 1 73 ? -0.372 1.976 -10.617 1.00 89.69 73 GLU A O 1
ATOM 525 N N . ASP A 1 74 ? -1.291 2.849 -8.784 1.00 91.56 74 ASP A N 1
ATOM 526 C CA . ASP A 1 74 ? -0.030 3.185 -8.144 1.00 91.56 74 ASP A CA 1
ATOM 527 C C . ASP A 1 74 ? 0.420 2.107 -7.160 1.00 91.56 74 ASP A C 1
ATOM 529 O O . ASP A 1 74 ? -0.356 1.277 -6.671 1.00 91.56 74 ASP A O 1
ATOM 533 N N . LEU A 1 75 ? 1.703 2.147 -6.802 1.00 92.38 75 LEU A N 1
ATOM 534 C CA . LEU A 1 75 ? 2.309 1.190 -5.884 1.00 92.38 75 LEU A CA 1
ATOM 535 C C . LEU A 1 75 ? 2.868 1.889 -4.647 1.00 92.38 75 LEU A C 1
ATOM 537 O O . LEU A 1 75 ? 3.832 2.652 -4.729 1.00 92.38 75 LEU A O 1
ATOM 541 N N . ALA A 1 76 ? 2.315 1.566 -3.479 1.00 90.06 76 ALA A N 1
ATOM 542 C CA . ALA A 1 76 ? 2.859 1.982 -2.193 1.00 90.06 76 ALA A CA 1
ATOM 543 C C . ALA A 1 76 ? 3.807 0.912 -1.636 1.00 90.06 76 ALA A C 1
ATOM 545 O O . ALA A 1 76 ? 3.465 -0.270 -1.551 1.00 90.06 76 ALA A O 1
ATOM 546 N N . ILE A 1 77 ? 4.995 1.337 -1.210 1.00 88.62 77 ILE A N 1
ATOM 547 C CA . ILE A 1 77 ? 6.052 0.478 -0.679 1.00 88.62 77 ILE A CA 1
ATOM 548 C C . ILE A 1 77 ? 6.528 1.007 0.666 1.00 88.62 77 ILE A C 1
ATOM 550 O O . ILE A 1 77 ? 6.821 2.192 0.836 1.00 88.62 77 ILE A O 1
ATOM 554 N N . GLY A 1 78 ? 6.655 0.089 1.617 1.00 83.12 78 GLY A N 1
ATOM 555 C CA . GLY A 1 78 ? 7.158 0.360 2.950 1.00 83.12 78 GLY A CA 1
ATOM 556 C C . GLY A 1 78 ? 8.472 -0.285 3.258 1.00 83.12 78 GLY A C 1
ATOM 557 O O . GLY A 1 78 ? 8.764 -1.395 2.814 1.00 83.12 78 GLY A O 1
ATOM 558 N N . GLY A 1 79 ? 9.229 0.409 4.095 1.00 77.81 79 GLY A N 1
ATOM 559 C CA . GLY A 1 79 ? 10.443 -0.103 4.697 1.00 77.81 79 GLY A CA 1
ATOM 560 C C . GLY A 1 79 ? 10.558 0.311 6.155 1.00 77.81 79 GLY A C 1
ATOM 561 O O . GLY A 1 79 ? 9.940 1.274 6.606 1.00 77.81 79 GLY A O 1
ATOM 562 N N . GLY A 1 80 ? 11.369 -0.427 6.900 1.00 70.00 80 GLY A N 1
ATOM 563 C CA . GLY A 1 80 ? 11.859 0.002 8.207 1.00 70.00 80 GLY A CA 1
ATOM 564 C C . GLY A 1 80 ? 13.366 0.153 8.157 1.00 70.00 80 GLY A C 1
ATOM 565 O O . GLY A 1 80 ? 14.033 -0.642 7.505 1.00 70.00 80 GLY A O 1
ATOM 566 N N . LEU A 1 81 ? 13.912 1.151 8.835 1.00 60.41 81 LEU A N 1
ATOM 567 C CA . LEU A 1 81 ? 15.354 1.255 9.020 1.00 60.41 81 LEU A CA 1
ATOM 568 C C . LEU A 1 81 ? 15.809 0.170 10.015 1.00 60.41 81 LEU A C 1
ATOM 570 O O . LEU A 1 81 ? 15.232 0.033 11.094 1.00 60.41 81 LEU A O 1
ATOM 574 N N . SER A 1 82 ? 16.830 -0.615 9.675 1.00 51.38 82 SER A N 1
ATOM 575 C CA . SER A 1 82 ? 17.445 -1.550 10.622 1.00 51.38 82 SER A CA 1
ATOM 576 C C . SER A 1 82 ? 18.008 -0.755 11.800 1.00 51.38 82 SER A C 1
ATOM 578 O O . SER A 1 82 ? 18.772 0.187 11.603 1.00 51.38 82 SER A O 1
ATOM 580 N N . GLY A 1 83 ? 17.591 -1.087 13.022 1.00 51.31 83 GLY A N 1
ATOM 581 C CA . GLY A 1 83 ? 18.038 -0.387 14.230 1.00 51.31 83 GLY A CA 1
ATOM 582 C C . GLY A 1 83 ? 17.420 0.997 14.472 1.00 51.31 83 GLY A C 1
ATOM 583 O O . GLY A 1 83 ? 17.775 1.629 15.462 1.00 51.31 83 GLY A O 1
ATOM 584 N N . SER A 1 84 ? 16.483 1.465 13.638 1.00 56.81 84 SER A N 1
ATOM 585 C CA . SER A 1 84 ? 15.723 2.692 13.905 1.00 56.81 84 SER A CA 1
ATOM 586 C C . SER A 1 84 ? 14.234 2.410 14.104 1.00 56.81 84 SER A C 1
ATOM 588 O O . SER A 1 84 ? 13.666 1.428 13.623 1.00 56.81 84 SER A O 1
ATOM 590 N N . THR A 1 85 ? 13.604 3.287 14.878 1.00 53.16 85 THR A N 1
ATOM 591 C CA . THR A 1 85 ? 12.180 3.248 15.195 1.00 53.16 85 THR A CA 1
ATOM 592 C C . THR A 1 85 ? 11.312 3.945 14.145 1.00 53.16 85 THR A C 1
ATOM 594 O O . THR A 1 85 ? 10.087 3.916 14.259 1.00 53.16 85 THR A O 1
ATOM 597 N N . THR A 1 86 ? 11.911 4.545 13.108 1.00 64.31 86 THR A N 1
ATOM 598 C CA . THR A 1 86 ? 11.190 5.225 12.026 1.00 64.31 86 THR A CA 1
ATOM 599 C C . THR A 1 86 ? 11.001 4.309 10.816 1.00 64.31 86 THR A C 1
ATOM 601 O O . THR A 1 86 ? 11.950 3.782 10.231 1.00 64.31 86 THR A O 1
ATOM 604 N N . GLY A 1 87 ? 9.739 4.097 10.435 1.00 72.69 87 GLY A N 1
ATOM 605 C CA . GLY A 1 87 ? 9.393 3.519 9.136 1.00 72.69 87 GLY A CA 1
ATOM 606 C C . GLY A 1 87 ? 9.428 4.572 8.029 1.00 72.69 87 GLY A C 1
ATOM 607 O O . GLY A 1 87 ? 9.435 5.774 8.307 1.00 72.69 87 GLY A O 1
ATOM 608 N N . ILE A 1 88 ? 9.439 4.114 6.782 1.00 78.75 88 ILE A N 1
ATOM 609 C CA . ILE A 1 88 ? 9.305 4.959 5.596 1.00 78.75 88 ILE A CA 1
ATOM 610 C C . ILE A 1 88 ? 8.221 4.414 4.669 1.00 78.75 88 ILE A C 1
ATOM 612 O O . ILE A 1 88 ? 8.064 3.199 4.525 1.00 78.75 88 ILE A O 1
ATOM 616 N N . VAL A 1 89 ? 7.541 5.332 3.990 1.00 83.75 89 VAL A N 1
ATOM 617 C CA . VAL A 1 89 ? 6.560 5.079 2.936 1.00 83.75 89 VAL A CA 1
ATOM 618 C C . VAL A 1 89 ? 7.030 5.764 1.666 1.00 83.75 89 VAL A C 1
ATOM 620 O O . VAL A 1 89 ? 7.347 6.955 1.682 1.00 83.75 89 VAL A O 1
ATOM 623 N N . ARG A 1 90 ? 7.045 5.023 0.562 1.00 89.06 90 ARG A N 1
ATOM 624 C CA . ARG A 1 90 ? 7.201 5.566 -0.788 1.00 89.06 90 ARG A CA 1
ATOM 625 C C . ARG A 1 90 ? 6.025 5.158 -1.646 1.00 89.06 90 ARG A C 1
ATOM 627 O O . ARG A 1 90 ? 5.545 4.038 -1.508 1.00 89.06 90 ARG A O 1
ATOM 634 N N . ILE A 1 91 ? 5.594 6.039 -2.536 1.00 91.25 91 ILE A N 1
ATOM 635 C CA . ILE A 1 91 ? 4.597 5.710 -3.556 1.00 91.25 91 ILE A CA 1
ATOM 636 C C . ILE A 1 91 ? 5.201 5.999 -4.919 1.00 91.25 91 ILE A C 1
ATOM 638 O O . ILE A 1 91 ? 5.808 7.051 -5.135 1.00 91.25 91 ILE A O 1
ATOM 642 N N . PHE A 1 92 ? 5.054 5.033 -5.811 1.00 93.75 92 PHE A N 1
ATOM 643 C CA . PHE A 1 92 ? 5.478 5.104 -7.195 1.00 93.75 92 PHE A CA 1
ATOM 644 C C . PHE A 1 92 ? 4.227 5.205 -8.048 1.00 93.75 92 PHE A C 1
ATOM 646 O O . PHE A 1 92 ? 3.360 4.336 -7.948 1.00 93.75 92 PHE A O 1
ATOM 653 N N . ALA A 1 93 ? 4.155 6.261 -8.857 1.00 93.75 93 ALA A N 1
ATOM 654 C CA . ALA A 1 93 ? 3.072 6.415 -9.806 1.00 93.75 93 ALA A CA 1
ATOM 655 C C . ALA A 1 93 ? 3.150 5.326 -10.885 1.00 93.75 93 ALA A C 1
ATOM 657 O O . ALA A 1 93 ? 4.267 4.985 -11.332 1.00 93.75 93 ALA A O 1
ATOM 658 N N . GLY A 1 94 ? 1.979 4.821 -11.272 1.00 93.50 94 GLY A N 1
ATOM 659 C CA . GLY A 1 94 ? 1.778 3.916 -12.394 1.00 93.50 94 GLY A CA 1
ATOM 660 C C . GLY A 1 94 ? 2.415 4.465 -13.667 1.00 93.50 94 GLY A C 1
ATOM 661 O O . GLY A 1 94 ? 2.563 5.675 -13.856 1.00 93.50 94 GLY A O 1
ATOM 662 N N . ARG A 1 95 ? 2.913 3.568 -14.515 1.00 93.38 95 ARG A N 1
ATOM 663 C CA . ARG A 1 95 ? 3.616 3.937 -15.749 1.00 93.38 95 ARG A CA 1
ATOM 664 C C . ARG A 1 95 ? 3.667 2.772 -16.716 1.00 93.38 95 ARG A C 1
ATOM 666 O O . ARG A 1 95 ? 3.976 1.659 -16.310 1.00 93.38 95 ARG A O 1
ATOM 673 N N . ALA A 1 96 ? 3.541 3.070 -18.005 1.00 93.38 96 ALA A N 1
ATOM 674 C CA . ALA A 1 96 ? 3.757 2.082 -19.053 1.00 93.38 96 ALA A CA 1
ATOM 675 C C . ALA A 1 96 ? 5.143 1.419 -18.942 1.00 93.38 96 ALA A C 1
ATOM 677 O O . ALA A 1 96 ? 6.170 2.096 -18.796 1.00 93.38 96 ALA A O 1
ATOM 678 N N . LEU A 1 97 ? 5.166 0.091 -19.067 1.00 92.00 97 LEU A N 1
ATOM 679 C CA . LEU A 1 97 ? 6.368 -0.744 -19.021 1.00 92.00 97 LEU A CA 1
ATOM 680 C C . LEU A 1 97 ? 6.587 -1.458 -20.370 1.00 92.00 97 LEU A C 1
ATOM 682 O O . LEU A 1 97 ? 6.464 -2.681 -20.458 1.00 92.00 97 LEU A O 1
ATOM 686 N N . PRO A 1 98 ? 6.936 -0.727 -21.452 1.00 90.00 98 PRO A N 1
ATOM 687 C CA . PRO A 1 98 ? 7.174 -1.343 -22.760 1.00 90.00 98 PRO A CA 1
ATOM 688 C C . PRO A 1 98 ? 8.387 -2.286 -22.750 1.00 90.00 98 PRO A C 1
ATOM 690 O O . PRO A 1 98 ? 8.460 -3.223 -23.544 1.00 90.00 98 PRO A O 1
ATOM 693 N N . THR A 1 99 ? 9.342 -2.044 -21.850 1.00 91.94 99 THR A N 1
ATOM 694 C CA . THR A 1 99 ? 10.527 -2.872 -21.624 1.00 91.94 99 THR A CA 1
ATOM 695 C C . THR A 1 99 ? 10.848 -2.955 -20.136 1.00 91.94 99 THR A C 1
ATOM 697 O O . THR A 1 99 ? 10.417 -2.113 -19.344 1.00 91.94 99 THR A O 1
ATOM 700 N N . ALA A 1 100 ? 11.630 -3.973 -19.763 1.00 92.50 100 ALA A N 1
ATOM 701 C CA . ALA A 1 100 ? 12.054 -4.153 -18.384 1.00 92.50 100 ALA A CA 1
ATOM 702 C C . ALA A 1 100 ? 12.885 -2.958 -17.890 1.00 92.50 100 ALA A C 1
ATOM 704 O O . ALA A 1 100 ? 13.797 -2.496 -18.583 1.00 92.50 100 ALA A O 1
ATOM 705 N N . ARG A 1 101 ? 12.599 -2.470 -16.678 1.00 93.62 101 ARG A N 1
ATOM 706 C CA . ARG A 1 101 ? 13.251 -1.277 -16.110 1.00 93.62 101 ARG A CA 1
ATOM 707 C C . ARG A 1 101 ? 13.654 -1.468 -14.648 1.00 93.62 101 ARG A C 1
ATOM 709 O O . ARG A 1 101 ? 13.058 -2.241 -13.907 1.00 93.62 101 ARG A O 1
ATOM 716 N N . THR A 1 102 ? 14.675 -0.728 -14.214 1.00 93.81 102 THR A N 1
ATOM 717 C CA . THR A 1 102 ? 14.974 -0.520 -12.791 1.00 93.81 102 THR A CA 1
ATOM 718 C C . THR A 1 102 ? 14.618 0.911 -12.389 1.00 93.81 102 THR A C 1
ATOM 720 O O . THR A 1 102 ? 14.933 1.848 -13.121 1.00 93.81 102 THR A O 1
ATOM 723 N N . LEU A 1 103 ? 13.975 1.054 -11.236 1.00 94.69 103 LEU A N 1
ATOM 724 C CA . LEU A 1 103 ? 13.775 2.310 -10.519 1.00 94.69 103 LEU A CA 1
ATOM 725 C C . LEU A 1 103 ? 14.507 2.255 -9.184 1.00 94.69 103 LEU A C 1
ATOM 727 O O . LEU A 1 103 ? 14.839 1.169 -8.689 1.00 94.69 103 LEU A O 1
ATOM 731 N N . ASP A 1 104 ? 14.695 3.413 -8.571 1.00 92.19 104 ASP A N 1
ATOM 732 C CA . ASP A 1 104 ? 15.169 3.498 -7.203 1.00 92.19 104 ASP A CA 1
ATOM 733 C C . ASP A 1 104 ? 14.343 4.409 -6.291 1.00 92.19 104 ASP A C 1
ATOM 735 O O . ASP A 1 104 ? 13.298 4.940 -6.663 1.00 92.19 104 ASP A O 1
ATOM 739 N N . ALA A 1 105 ? 14.782 4.542 -5.040 1.00 85.56 105 ALA A N 1
ATOM 740 C CA . ALA A 1 105 ? 14.115 5.339 -4.021 1.00 85.56 105 ALA A CA 1
ATOM 741 C C . ALA A 1 105 ? 13.920 6.822 -4.391 1.00 85.56 105 ALA A C 1
ATOM 743 O O . ALA A 1 105 ? 13.089 7.469 -3.752 1.00 85.56 105 ALA A O 1
ATOM 744 N N . THR A 1 106 ? 14.672 7.360 -5.356 1.00 90.31 106 THR A N 1
ATOM 745 C CA . THR A 1 106 ? 14.549 8.745 -5.840 1.00 90.31 106 THR A CA 1
ATOM 746 C C . THR A 1 106 ? 13.479 8.905 -6.919 1.00 90.31 106 THR A C 1
ATOM 748 O O . THR A 1 106 ? 12.945 9.998 -7.078 1.00 90.31 106 THR A O 1
ATOM 751 N N . ASP A 1 107 ? 13.076 7.813 -7.577 1.00 94.25 107 ASP A N 1
ATOM 752 C CA . ASP A 1 107 ? 11.980 7.796 -8.556 1.00 94.25 107 ASP A CA 1
ATOM 753 C C . ASP A 1 107 ? 10.580 7.816 -7.907 1.00 94.25 107 ASP A C 1
ATOM 755 O O . ASP A 1 107 ? 9.568 7.742 -8.611 1.00 94.25 107 ASP A O 1
ATOM 759 N N . SER A 1 108 ? 10.489 7.857 -6.571 1.00 91.81 108 SER A N 1
ATOM 760 C CA . SER A 1 108 ? 9.203 7.887 -5.871 1.00 91.81 108 SER A CA 1
ATOM 761 C C . SER A 1 108 ? 8.515 9.241 -6.030 1.00 91.81 108 SER A C 1
ATOM 763 O O . SER A 1 108 ? 9.113 10.281 -5.762 1.00 91.81 108 SER A O 1
ATOM 765 N N . ASN A 1 109 ? 7.229 9.218 -6.360 1.00 92.81 109 ASN A N 1
ATOM 766 C CA . ASN A 1 109 ? 6.388 10.406 -6.503 1.00 92.81 109 ASN A CA 1
ATOM 767 C C . ASN A 1 109 ? 5.908 10.957 -5.153 1.00 92.81 109 ASN A C 1
ATOM 769 O O . ASN A 1 109 ? 5.578 12.132 -5.037 1.00 92.81 109 ASN A O 1
ATOM 773 N N . PHE A 1 110 ? 5.896 10.115 -4.120 1.00 89.44 110 PHE A N 1
ATOM 774 C CA . PHE A 1 110 ? 5.648 10.521 -2.744 1.00 89.44 110 PHE A CA 1
ATOM 775 C C . PHE A 1 110 ? 6.632 9.823 -1.815 1.00 89.44 110 PHE A C 1
ATOM 777 O O . PHE A 1 110 ? 6.871 8.619 -1.937 1.00 89.44 110 PHE A O 1
ATOM 784 N N . PHE A 1 111 ? 7.150 10.573 -0.847 1.00 86.94 111 PHE A N 1
ATOM 785 C CA . PHE A 1 111 ? 7.995 10.054 0.214 1.00 86.94 111 PHE A CA 1
ATOM 786 C C . PHE A 1 111 ? 7.537 10.609 1.555 1.00 86.94 111 PHE A C 1
ATOM 788 O O . PHE A 1 111 ? 7.410 11.820 1.735 1.00 86.94 111 PHE A O 1
ATOM 795 N N . ARG A 1 112 ? 7.351 9.716 2.524 1.00 80.25 112 ARG A N 1
ATOM 796 C CA . ARG A 1 112 ? 7.113 10.094 3.910 1.00 80.25 112 ARG A CA 1
ATOM 797 C C . ARG A 1 112 ? 7.944 9.240 4.843 1.00 80.25 112 ARG A C 1
ATOM 799 O O . ARG A 1 112 ? 7.817 8.018 4.872 1.00 80.25 112 ARG A O 1
ATOM 806 N N . ALA A 1 113 ? 8.763 9.900 5.648 1.00 75.00 113 ALA A N 1
ATOM 807 C CA . ALA A 1 113 ? 9.380 9.291 6.814 1.00 75.00 113 ALA A CA 1
ATOM 808 C C . ALA A 1 113 ? 8.415 9.361 8.009 1.00 75.00 113 ALA A C 1
ATOM 810 O O . ALA A 1 113 ? 7.627 10.298 8.135 1.00 75.00 113 ALA A O 1
ATOM 811 N N . GLY A 1 114 ? 8.440 8.346 8.869 1.00 63.72 114 GLY A N 1
ATOM 812 C CA . GLY A 1 114 ? 7.616 8.299 10.073 1.00 63.72 114 GLY A CA 1
ATOM 813 C C . GLY A 1 114 ? 8.036 9.256 11.178 1.00 63.72 114 GLY A C 1
ATOM 814 O O . GLY A 1 114 ? 9.156 9.760 11.202 1.00 63.72 114 GLY A O 1
ATOM 815 N N . VAL A 1 115 ? 7.126 9.433 12.138 1.00 47.69 115 VAL A N 1
ATOM 816 C CA . VAL A 1 115 ? 7.400 10.068 13.432 1.00 47.69 115 VAL A CA 1
ATOM 817 C C . VAL A 1 115 ? 8.313 9.146 14.244 1.00 47.69 115 VAL A C 1
ATOM 819 O O . VAL A 1 115 ? 8.078 7.937 14.299 1.00 47.69 115 VAL A O 1
ATOM 822 N N . ALA A 1 116 ? 9.364 9.699 14.856 1.00 44.53 116 ALA A N 1
ATOM 823 C CA . ALA A 1 116 ? 10.226 8.971 15.784 1.00 44.53 116 ALA A CA 1
ATOM 824 C C . ALA A 1 116 ? 9.374 8.294 16.864 1.00 44.53 116 ALA A C 1
ATOM 826 O O . ALA A 1 116 ? 8.509 8.942 17.459 1.00 44.53 116 ALA A O 1
ATOM 827 N N . ALA A 1 117 ? 9.615 7.009 17.145 1.00 45.59 117 ALA A N 1
ATOM 828 C CA . ALA A 1 117 ? 9.027 6.423 18.339 1.00 45.59 117 ALA A CA 1
ATOM 829 C C . ALA A 1 117 ? 9.542 7.209 19.545 1.00 45.59 117 ALA A C 1
ATOM 831 O O . ALA A 1 117 ? 10.733 7.185 19.857 1.00 45.59 117 ALA A O 1
ATOM 832 N N . GLY A 1 118 ? 8.639 7.914 20.219 1.00 37.97 118 GLY A N 1
ATOM 833 C CA . GLY A 1 118 ? 8.891 8.342 21.579 1.00 37.97 118 GLY A CA 1
ATOM 834 C C . GLY A 1 118 ? 9.193 7.108 22.434 1.00 37.97 118 GLY A C 1
ATOM 835 O O . GLY A 1 118 ? 8.487 6.101 22.353 1.00 37.97 118 GLY A O 1
ATOM 836 N N . ALA A 1 119 ? 10.235 7.238 23.250 1.00 36.25 119 ALA A N 1
ATOM 837 C CA . ALA A 1 119 ? 10.766 6.291 24.227 1.00 36.25 119 ALA A CA 1
ATOM 838 C C . ALA A 1 119 ? 11.674 5.162 23.693 1.00 36.25 119 ALA A C 1
ATOM 840 O O . ALA A 1 119 ? 11.294 4.249 22.961 1.00 36.25 119 ALA A O 1
ATOM 841 N N . THR A 1 120 ? 12.913 5.264 24.165 1.00 36.41 120 THR A N 1
ATOM 842 C CA . THR A 1 120 ? 14.014 4.308 24.139 1.00 36.41 120 THR A CA 1
ATOM 843 C C . THR A 1 120 ? 13.599 2.906 24.607 1.00 36.41 120 THR A C 1
ATOM 845 O O . THR A 1 120 ? 12.880 2.752 25.590 1.00 36.41 120 THR A O 1
ATOM 848 N N . GLY A 1 121 ? 14.119 1.868 23.939 1.00 37.06 121 GLY A N 1
ATOM 849 C CA . GLY A 1 121 ? 14.231 0.527 24.533 1.00 37.06 121 GLY A CA 1
ATOM 850 C C . GLY A 1 121 ? 13.318 -0.591 24.016 1.00 37.06 121 GLY A C 1
ATOM 851 O O . GLY A 1 121 ? 13.299 -1.648 24.639 1.00 37.06 121 GLY A O 1
ATOM 852 N N . SER A 1 122 ? 12.606 -0.440 22.892 1.00 38.69 122 SER A N 1
ATOM 853 C CA . SER A 1 122 ? 11.910 -1.576 22.256 1.00 38.69 122 SER A CA 1
ATOM 854 C C . SER A 1 122 ? 12.417 -1.840 20.839 1.00 38.69 122 SER A C 1
ATOM 856 O O . SER A 1 122 ? 12.261 -1.018 19.941 1.00 38.69 122 SER A O 1
ATOM 858 N N . THR A 1 123 ? 12.993 -3.025 20.646 1.00 35.41 123 THR A N 1
ATOM 859 C CA . THR A 1 123 ? 13.460 -3.608 19.378 1.00 35.41 123 THR A CA 1
ATOM 860 C C . THR A 1 123 ? 12.338 -4.286 18.576 1.00 35.41 123 THR A C 1
ATOM 862 O O . THR A 1 123 ? 12.604 -5.097 17.688 1.00 35.41 123 THR A O 1
ATOM 865 N N . ALA A 1 124 ? 11.067 -3.958 18.834 1.00 37.94 124 ALA A N 1
ATOM 866 C CA . ALA A 1 124 ? 9.955 -4.413 18.001 1.00 37.94 124 ALA A CA 1
ATOM 867 C C . ALA A 1 124 ? 9.914 -3.598 16.696 1.00 37.94 124 ALA A C 1
ATOM 869 O O . ALA A 1 124 ? 9.301 -2.538 16.597 1.00 37.94 124 ALA A O 1
ATOM 870 N N . ALA A 1 125 ? 10.653 -4.120 15.724 1.00 42.22 125 ALA A N 1
ATOM 871 C CA . ALA A 1 125 ? 10.926 -3.592 14.401 1.00 42.22 125 ALA A CA 1
ATOM 872 C C . ALA A 1 125 ? 9.688 -3.109 13.614 1.00 42.22 125 ALA A C 1
ATOM 874 O O . ALA A 1 125 ? 8.616 -3.715 13.652 1.00 42.22 125 ALA A O 1
ATOM 875 N N . THR A 1 126 ? 9.908 -2.079 12.786 1.00 43.47 126 THR A N 1
ATOM 876 C CA . THR A 1 126 ? 9.027 -1.592 11.7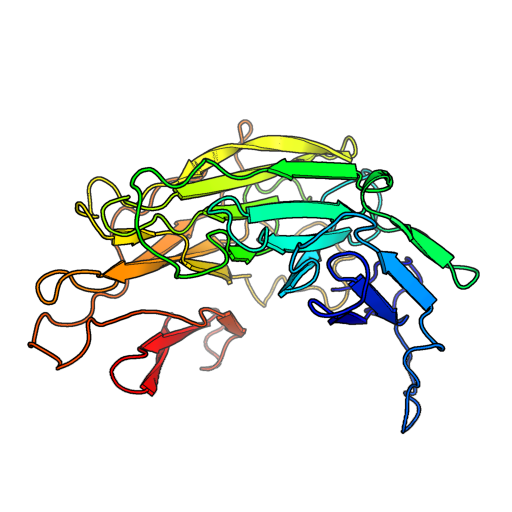00 1.00 43.47 126 THR A CA 1
ATOM 877 C C . THR A 1 126 ? 7.739 -0.880 12.152 1.00 43.47 126 THR A C 1
ATOM 879 O O . THR A 1 126 ? 6.632 -1.329 11.880 1.00 43.47 126 THR A O 1
ATOM 882 N N . GLY A 1 127 ? 7.866 0.269 12.827 1.00 43.12 127 GLY A N 1
ATOM 883 C CA . GLY A 1 127 ? 6.756 1.077 13.376 1.00 43.12 127 GLY A CA 1
ATOM 884 C C . GLY A 1 127 ? 5.756 1.694 12.377 1.00 43.12 127 GLY A C 1
ATOM 885 O O . GLY A 1 127 ? 5.000 2.589 12.747 1.00 43.12 127 GLY A O 1
ATOM 886 N N . GLN A 1 128 ? 5.723 1.248 11.119 1.00 52.44 128 GLN A N 1
ATOM 887 C CA . GLN A 1 128 ? 4.725 1.673 10.138 1.00 52.44 128 GLN A CA 1
ATOM 888 C C . GLN A 1 128 ? 4.041 0.468 9.499 1.00 52.44 128 GLN A C 1
ATOM 890 O O . GLN A 1 128 ? 4.683 -0.374 8.869 1.00 52.44 128 GLN A O 1
ATOM 895 N N . SER A 1 129 ? 2.720 0.408 9.648 1.00 52.62 129 SER A N 1
ATOM 896 C CA . SER A 1 129 ? 1.875 -0.408 8.790 1.00 52.62 129 SER A CA 1
ATOM 897 C C . SER A 1 129 ? 1.442 0.471 7.628 1.00 52.62 129 SER A C 1
ATOM 899 O O . SER A 1 129 ? 0.727 1.456 7.812 1.00 52.62 129 SER A O 1
ATOM 901 N N . ILE A 1 130 ? 1.901 0.136 6.428 1.00 53.03 130 ILE A N 1
ATOM 902 C CA . ILE A 1 130 ? 1.383 0.758 5.215 1.00 53.03 130 ILE A CA 1
ATOM 903 C C . ILE A 1 130 ? 0.198 -0.059 4.764 1.00 53.03 130 ILE A C 1
ATOM 905 O O . ILE A 1 130 ? 0.320 -1.270 4.581 1.00 53.03 130 ILE A O 1
ATOM 909 N N . VAL A 1 131 ? -0.917 0.626 4.563 1.00 55.34 131 VAL A N 1
ATOM 910 C CA . VAL A 1 131 ? -2.078 0.076 3.884 1.00 55.34 131 VAL A CA 1
ATOM 911 C C . VAL A 1 131 ? -2.414 1.055 2.777 1.00 55.34 131 VAL A C 1
ATOM 913 O O . VAL A 1 131 ? -3.013 2.101 3.000 1.00 55.34 131 VAL A O 1
ATOM 916 N N . GLY A 1 132 ? -1.910 0.746 1.588 1.00 53.62 132 GLY A N 1
ATOM 917 C CA . GLY A 1 132 ? -2.254 1.484 0.384 1.00 53.62 132 GLY A CA 1
ATOM 918 C C . GLY A 1 132 ? -3.627 1.104 -0.140 1.00 53.62 132 GLY A C 1
ATOM 919 O O . GLY A 1 132 ? -4.076 -0.018 0.083 1.00 53.62 132 GLY A O 1
ATOM 920 N N . GLY A 1 133 ? -4.262 2.072 -0.803 1.00 60.59 133 GLY A N 1
ATOM 921 C CA . GLY A 1 133 ? -5.505 1.887 -1.542 1.00 60.59 133 GLY A CA 1
ATOM 922 C C . GLY A 1 133 ? -6.711 1.740 -0.631 1.00 60.59 133 GLY A C 1
ATOM 923 O O . GLY A 1 133 ? -7.415 0.741 -0.710 1.00 60.59 133 GLY A O 1
ATOM 924 N N . VAL A 1 134 ? -6.984 2.736 0.218 1.00 66.69 134 VAL A N 1
ATOM 925 C CA . VAL A 1 134 ? -8.186 2.714 1.076 1.00 66.69 134 VAL A CA 1
ATOM 926 C C . VAL A 1 134 ? -9.474 3.030 0.305 1.00 66.69 134 VAL A C 1
ATOM 928 O O . VAL A 1 134 ? -10.526 3.222 0.907 1.00 66.69 134 VAL A O 1
ATOM 931 N N . GLY A 1 135 ? -9.404 3.037 -1.029 1.00 75.50 135 GLY A N 1
ATOM 932 C CA . GLY A 1 135 ? -10.496 3.450 -1.897 1.00 75.50 135 GLY A CA 1
ATOM 933 C C . GLY A 1 135 ? -10.706 4.957 -1.864 1.00 75.50 135 GLY A C 1
ATOM 934 O O . GLY A 1 135 ? -9.921 5.681 -1.270 1.00 75.50 135 GLY A O 1
ATOM 935 N N . ASP A 1 136 ? -11.759 5.420 -2.520 1.00 78.44 136 ASP A N 1
ATOM 936 C CA . ASP A 1 136 ? -12.166 6.825 -2.526 1.00 78.44 136 ASP A CA 1
ATOM 937 C C . ASP A 1 136 ? -12.961 7.141 -1.248 1.00 78.44 136 ASP A C 1
ATOM 939 O O . ASP A 1 136 ? -14.160 6.888 -1.196 1.00 78.44 136 ASP A O 1
ATOM 943 N N . LEU A 1 137 ? -12.329 7.640 -0.185 1.00 77.06 137 LEU A N 1
ATOM 944 C CA . LEU A 1 137 ? -13.000 7.968 1.083 1.00 77.06 137 LEU A CA 1
ATOM 945 C C . LEU A 1 137 ? -13.792 9.282 0.994 1.00 77.06 137 LEU A C 1
ATOM 947 O O . LEU A 1 137 ? -14.745 9.494 1.759 1.00 77.06 137 LEU A O 1
ATOM 951 N N . ASN A 1 138 ? -13.383 10.195 0.112 1.00 74.94 138 ASN A N 1
ATOM 952 C CA . ASN A 1 138 ? -13.933 11.547 0.027 1.00 74.94 138 ASN A CA 1
ATOM 953 C C . ASN A 1 138 ? -15.025 11.706 -1.062 1.00 74.94 138 ASN A C 1
ATOM 955 O O . ASN A 1 138 ? -15.741 12.715 -1.069 1.00 74.94 138 ASN A O 1
ATOM 959 N N . GLY A 1 139 ? -15.203 10.696 -1.917 1.00 73.31 139 GLY A N 1
ATOM 960 C CA . GLY A 1 139 ? -16.201 10.597 -2.976 1.00 73.31 139 GLY A CA 1
ATOM 961 C C . GLY A 1 139 ? -15.929 11.449 -4.224 1.00 73.31 139 GLY A C 1
ATOM 962 O O . GLY A 1 139 ? -16.905 11.871 -4.872 1.00 73.31 139 GLY A O 1
ATOM 963 N N . ASP A 1 140 ? -14.666 11.765 -4.520 1.00 73.12 140 ASP A N 1
ATOM 964 C CA . ASP A 1 140 ? -14.232 12.565 -5.675 1.00 73.12 140 ASP A CA 1
ATOM 965 C C . ASP A 1 140 ? -13.848 11.738 -6.917 1.00 73.12 140 ASP A C 1
ATOM 967 O O . ASP A 1 140 ? -13.624 12.299 -7.994 1.00 73.12 140 ASP A O 1
ATOM 971 N N . GLY A 1 141 ? -13.876 10.411 -6.804 1.00 75.50 141 GLY A N 1
ATOM 972 C CA . GLY A 1 141 ? -13.555 9.465 -7.863 1.00 75.50 141 GLY A CA 1
ATOM 973 C C . GLY A 1 141 ? -12.076 9.085 -7.951 1.00 75.50 141 GLY A C 1
ATOM 974 O O . GLY A 1 141 ? -11.706 8.381 -8.897 1.00 75.50 141 GLY A O 1
ATOM 975 N N . ARG A 1 142 ? -11.229 9.528 -7.013 1.00 79.56 142 ARG A N 1
ATOM 976 C CA . ARG A 1 142 ? -9.818 9.137 -6.901 1.00 79.56 142 ARG A CA 1
ATOM 977 C C . ARG A 1 142 ? -9.595 8.234 -5.702 1.00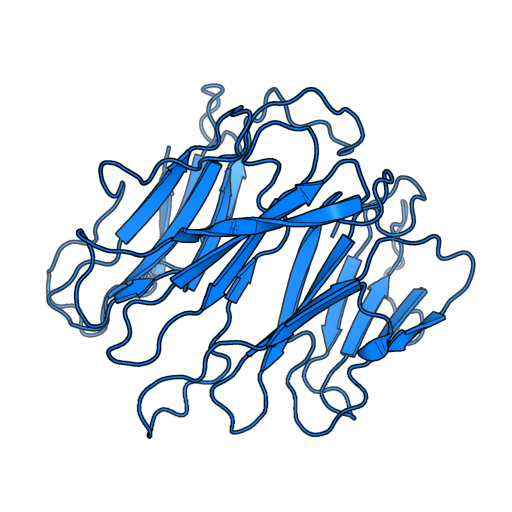 79.56 142 ARG A C 1
ATOM 979 O O . ARG A 1 142 ? -10.338 8.247 -4.733 1.00 79.56 142 ARG A O 1
ATOM 986 N N . SER A 1 143 ? -8.580 7.379 -5.802 1.00 84.56 143 SER A N 1
ATOM 987 C CA . SER A 1 143 ? -8.203 6.552 -4.658 1.00 84.56 143 SER A CA 1
ATOM 988 C C . SER A 1 143 ? -7.546 7.428 -3.602 1.00 84.56 143 SER A C 1
ATOM 990 O O . SER A 1 143 ? -6.749 8.299 -3.933 1.00 84.56 143 SER A O 1
ATOM 992 N N . ASP A 1 144 ? -7.843 7.151 -2.342 1.00 83.44 144 ASP A N 1
ATOM 993 C CA . ASP A 1 144 ? -7.203 7.747 -1.183 1.00 83.44 144 ASP A CA 1
ATOM 994 C C . ASP A 1 144 ? -6.235 6.750 -0.536 1.00 83.44 144 ASP A C 1
ATOM 996 O O . ASP A 1 144 ? -6.198 5.544 -0.824 1.00 83.44 144 ASP A O 1
ATOM 1000 N N . PHE A 1 145 ? -5.423 7.262 0.381 1.00 85.06 145 PHE A N 1
ATOM 1001 C CA . PHE A 1 145 ? -4.321 6.535 0.985 1.00 85.06 145 PHE A CA 1
ATOM 1002 C C . PHE A 1 145 ? -4.243 6.759 2.497 1.00 85.06 145 PHE A C 1
ATOM 1004 O O . PHE A 1 145 ? -4.527 7.847 2.998 1.00 85.06 145 PHE A O 1
ATOM 1011 N N . ALA A 1 146 ? -3.824 5.729 3.238 1.00 82.19 146 ALA A N 1
ATOM 1012 C CA . ALA A 1 146 ? -3.649 5.809 4.682 1.00 82.19 146 ALA A CA 1
ATOM 1013 C C . ALA A 1 146 ? -2.303 5.229 5.140 1.00 82.19 146 ALA A C 1
ATOM 1015 O O . ALA A 1 146 ? -1.862 4.167 4.703 1.00 82.19 146 ALA A O 1
ATOM 1016 N N . ILE A 1 147 ? -1.662 5.900 6.096 1.00 80.44 147 ILE A N 1
ATOM 1017 C CA . ILE A 1 147 ? -0.456 5.395 6.764 1.00 80.44 147 ILE A CA 1
ATOM 1018 C C . ILE A 1 147 ? -0.764 5.180 8.237 1.00 80.44 147 ILE A C 1
ATOM 1020 O O . ILE A 1 147 ? -1.029 6.143 8.955 1.00 80.44 147 ILE A O 1
ATOM 1024 N N . GLY A 1 148 ? -0.653 3.936 8.702 1.00 76.06 148 GLY A N 1
ATOM 1025 C CA . GLY A 1 148 ? -0.706 3.601 10.119 1.00 76.06 148 GLY A CA 1
ATOM 1026 C C . GLY A 1 148 ? 0.672 3.696 10.764 1.00 76.06 148 GLY A C 1
ATOM 1027 O O . GLY A 1 148 ? 1.594 2.964 10.404 1.00 76.06 148 GLY A O 1
ATOM 1028 N N . THR A 1 149 ? 0.819 4.561 11.761 1.00 71.75 149 THR A N 1
ATOM 1029 C CA . THR A 1 149 ? 1.983 4.579 12.650 1.00 71.75 149 THR A CA 1
ATOM 1030 C C . THR A 1 149 ? 1.575 3.933 13.963 1.00 71.75 149 THR A C 1
ATOM 1032 O O . THR A 1 149 ? 1.095 4.597 14.887 1.00 71.75 149 THR A O 1
ATOM 1035 N N . ALA A 1 150 ? 1.720 2.612 14.020 1.00 60.22 150 ALA A N 1
ATOM 1036 C CA . ALA A 1 150 ? 1.528 1.848 15.240 1.00 60.22 150 ALA A CA 1
ATOM 1037 C C . ALA A 1 150 ? 2.541 2.354 16.280 1.00 60.22 150 ALA A C 1
ATOM 1039 O O . ALA A 1 150 ? 3.745 2.155 16.127 1.00 60.22 150 ALA A O 1
ATOM 1040 N N . GLY A 1 151 ? 2.054 3.067 17.299 1.00 54.19 151 GLY A N 1
ATOM 1041 C CA . GLY A 1 151 ? 2.897 3.629 18.351 1.00 54.19 151 GLY A CA 1
ATOM 1042 C C . GLY A 1 151 ? 3.724 2.555 19.064 1.00 54.19 151 GLY A C 1
ATOM 1043 O O . GLY A 1 151 ? 3.356 1.378 19.101 1.00 54.19 151 GLY A O 1
ATOM 1044 N N . SER A 1 152 ? 4.849 2.970 19.648 1.00 50.50 152 SER A N 1
ATOM 1045 C CA . SER A 1 152 ? 5.610 2.157 20.598 1.00 50.50 152 SER A CA 1
ATOM 1046 C C . SER A 1 152 ? 4.807 1.926 21.884 1.00 50.50 152 SER A C 1
ATOM 1048 O O . SER A 1 152 ? 3.736 2.496 22.102 1.00 50.50 152 SER A O 1
ATOM 1050 N N . VAL A 1 153 ? 5.344 1.088 22.772 1.00 45.12 153 VAL A N 1
ATOM 1051 C CA . VAL A 1 153 ? 4.810 0.870 24.121 1.00 45.12 153 VAL A CA 1
ATOM 1052 C C . VAL A 1 153 ? 4.570 2.213 24.828 1.00 45.12 153 VAL A C 1
ATOM 1054 O O . VAL A 1 153 ? 5.515 2.896 25.203 1.00 45.12 153 VAL A O 1
ATOM 1057 N N . GLY A 1 154 ? 3.298 2.577 25.018 1.00 48.69 154 GLY A N 1
ATOM 1058 C CA . GLY A 1 154 ? 2.879 3.824 25.674 1.00 48.69 154 GLY A CA 1
ATOM 1059 C C . GLY A 1 154 ? 2.377 4.928 24.732 1.00 48.69 154 GLY A C 1
ATOM 1060 O O . GLY A 1 154 ? 1.696 5.835 25.205 1.00 48.69 154 GLY A O 1
ATOM 1061 N N . GLY A 1 155 ? 2.622 4.835 23.420 1.00 57.75 155 GLY A N 1
ATOM 1062 C CA . GLY A 1 155 ? 2.072 5.743 22.407 1.00 57.75 155 GLY A CA 1
ATOM 1063 C C . GLY A 1 155 ? 0.758 5.219 21.819 1.00 57.75 155 GLY A C 1
ATOM 1064 O O . GLY A 1 155 ? 0.670 4.049 21.469 1.00 57.75 155 GLY A O 1
ATOM 1065 N N . ALA A 1 156 ? -0.256 6.079 21.687 1.00 62.53 156 ALA A N 1
ATOM 1066 C CA . ALA A 1 156 ? -1.626 5.692 21.311 1.00 62.53 156 ALA A CA 1
ATOM 1067 C C . ALA A 1 156 ? -1.830 5.272 19.833 1.00 62.53 156 ALA A C 1
ATOM 1069 O O . ALA A 1 156 ? -2.949 4.909 19.469 1.00 62.53 156 ALA A O 1
ATOM 1070 N N . GLY A 1 157 ? -0.781 5.323 18.997 1.00 69.88 157 GLY A N 1
ATOM 1071 C CA . GLY A 1 157 ? -0.837 5.099 17.545 1.00 69.88 157 GLY A CA 1
ATOM 1072 C C . GLY A 1 157 ? -1.634 6.167 16.779 1.00 69.88 157 GLY A C 1
ATOM 1073 O O . GLY A 1 157 ? -2.520 6.821 17.327 1.00 69.88 157 GLY A O 1
ATOM 1074 N N . GLU A 1 158 ? -1.319 6.360 15.499 1.00 75.25 158 GLU A N 1
ATOM 1075 C CA . GLU A 1 158 ? -1.987 7.342 14.626 1.00 75.25 158 GLU A CA 1
ATOM 1076 C C . GLU A 1 158 ? -2.206 6.759 13.226 1.00 75.25 158 GLU A C 1
ATOM 1078 O O . GLU A 1 158 ? -1.456 5.885 12.786 1.00 75.25 158 GLU A O 1
ATOM 1083 N N . VAL A 1 159 ? -3.232 7.245 12.523 1.00 78.50 159 VAL A N 1
ATOM 1084 C CA . VAL A 1 159 ? -3.431 6.982 11.090 1.00 78.50 159 VAL A CA 1
ATOM 1085 C C . VAL A 1 159 ? -3.506 8.309 10.351 1.00 78.50 159 VAL A C 1
ATOM 1087 O O . VAL A 1 159 ? -4.343 9.148 10.668 1.00 78.50 159 VAL A O 1
ATOM 1090 N N . TYR A 1 160 ? -2.640 8.499 9.365 1.00 79.94 160 TYR A N 1
ATOM 1091 C CA . TYR A 1 160 ? -2.623 9.688 8.515 1.00 79.94 160 TYR A CA 1
ATOM 1092 C C . TYR A 1 160 ? -3.349 9.391 7.215 1.00 79.94 160 TYR A C 1
ATOM 1094 O O . TYR A 1 160 ? -3.000 8.413 6.555 1.00 79.94 160 TYR A O 1
ATOM 1102 N N . LEU A 1 161 ? -4.326 10.222 6.860 1.00 82.44 161 LEU A N 1
ATOM 1103 C CA . LEU A 1 161 ? -5.037 10.127 5.591 1.00 82.44 161 LEU A CA 1
ATOM 1104 C C . LEU A 1 161 ? -4.443 11.086 4.564 1.00 82.44 161 LEU A C 1
ATOM 1106 O O . LEU A 1 161 ? -4.064 12.206 4.899 1.00 82.44 161 LEU A O 1
ATOM 1110 N N . PHE A 1 162 ? -4.414 10.647 3.316 1.00 86.31 162 PHE A N 1
ATOM 1111 C CA . PHE A 1 162 ? -4.024 11.429 2.153 1.00 86.31 162 PHE A CA 1
ATOM 1112 C C . PHE A 1 162 ? -5.081 11.216 1.081 1.00 86.31 162 PHE A C 1
ATOM 1114 O O . PHE A 1 162 ? -5.432 10.074 0.792 1.00 86.31 162 PHE A O 1
ATOM 1121 N N . PHE A 1 163 ? -5.582 12.307 0.520 1.00 86.12 163 PHE A N 1
ATOM 1122 C CA . PHE A 1 163 ? -6.602 12.272 -0.514 1.00 86.12 163 PHE A CA 1
ATOM 1123 C C . PHE A 1 163 ? -5.978 12.429 -1.894 1.00 86.12 163 PHE A C 1
ATOM 1125 O O . PHE A 1 163 ? -5.163 13.338 -2.086 1.00 86.12 163 PHE A O 1
ATOM 1132 N N . GLY A 1 164 ? -6.346 11.546 -2.821 1.00 86.88 164 GLY A N 1
ATOM 1133 C CA . GLY A 1 164 ? -5.934 11.635 -4.219 1.00 86.88 164 GLY A CA 1
ATOM 1134 C C . GLY A 1 164 ? -6.687 12.753 -4.928 1.00 86.88 164 GLY A C 1
ATOM 1135 O O . GLY A 1 164 ? -7.895 12.879 -4.788 1.00 86.88 164 GLY A O 1
ATOM 1136 N N . GLY A 1 165 ? -5.983 13.595 -5.676 1.00 83.56 165 GLY A N 1
ATOM 1137 C CA . GLY A 1 165 ? -6.572 14.708 -6.412 1.00 83.56 165 GLY A CA 1
ATOM 1138 C C . GLY A 1 165 ? -6.749 14.404 -7.897 1.00 83.56 165 GLY A C 1
ATOM 1139 O O . GLY A 1 165 ? -5.962 13.686 -8.515 1.00 83.56 165 GLY A O 1
ATOM 1140 N N . ALA A 1 166 ? -7.765 15.006 -8.520 1.00 79.81 166 ALA A N 1
ATOM 1141 C CA . ALA A 1 166 ? -7.927 14.953 -9.975 1.00 79.81 166 ALA A CA 1
ATOM 1142 C C . ALA A 1 166 ? -6.771 15.631 -10.737 1.00 79.81 166 ALA A C 1
ATOM 1144 O O . ALA A 1 166 ? -6.553 15.316 -11.903 1.00 79.81 166 ALA A O 1
ATOM 1145 N N . ASP A 1 167 ? -6.037 16.525 -10.073 1.00 82.50 167 ASP A N 1
ATOM 1146 C CA . ASP A 1 167 ? -4.805 17.156 -10.552 1.00 82.50 167 ASP A CA 1
ATOM 1147 C C . ASP A 1 167 ? -3.569 16.241 -10.446 1.00 82.50 167 ASP A C 1
ATOM 1149 O O . ASP A 1 167 ? -2.476 16.640 -10.841 1.00 82.50 167 ASP A O 1
ATOM 1153 N N . GLY A 1 168 ? -3.736 15.022 -9.921 1.00 82.12 168 GLY A N 1
ATOM 1154 C CA . GLY A 1 168 ? -2.677 14.029 -9.769 1.00 82.12 168 GLY A CA 1
ATOM 1155 C C . GLY A 1 168 ? -1.792 14.211 -8.540 1.00 82.12 168 GLY A C 1
ATOM 1156 O O . GLY A 1 168 ? -0.791 13.502 -8.415 1.00 82.12 168 GLY A O 1
ATOM 1157 N N . ASN A 1 169 ? -2.155 15.125 -7.637 1.00 87.62 169 ASN A N 1
ATOM 1158 C CA . ASN A 1 169 ? -1.431 15.380 -6.397 1.00 87.62 169 ASN A CA 1
ATOM 1159 C C . ASN A 1 169 ? -2.146 14.779 -5.182 1.00 87.62 169 ASN A C 1
ATOM 1161 O O . ASN A 1 169 ? -3.327 14.443 -5.226 1.00 87.62 169 ASN A O 1
ATOM 1165 N N . LEU A 1 170 ? -1.422 14.690 -4.065 1.00 88.12 170 LEU A N 1
ATOM 1166 C CA . LEU A 1 170 ? -1.981 14.312 -2.769 1.00 88.12 170 LEU A CA 1
ATOM 1167 C C . LEU A 1 170 ? -2.297 15.544 -1.929 1.00 88.12 170 LEU A C 1
ATOM 1169 O O . LEU A 1 170 ? -1.457 16.430 -1.773 1.00 88.12 170 LEU A O 1
ATOM 1173 N N . THR A 1 171 ? -3.465 15.542 -1.297 1.00 87.56 171 THR A N 1
ATOM 1174 C CA . THR A 1 171 ? -3.807 16.490 -0.231 1.00 87.56 171 THR A CA 1
ATOM 1175 C C . THR A 1 171 ? -3.781 15.779 1.117 1.00 87.56 171 THR A C 1
ATOM 1177 O O . THR A 1 171 ? -4.387 14.722 1.273 1.00 87.56 171 THR A O 1
ATOM 1180 N N . GLU A 1 172 ? -3.100 16.340 2.117 1.00 84.81 172 GLU A N 1
ATOM 1181 C CA . GLU A 1 172 ? -3.118 15.766 3.468 1.00 84.81 172 GLU A CA 1
ATOM 1182 C C . GLU A 1 172 ? -4.511 15.925 4.102 1.00 84.81 172 GLU A C 1
ATOM 1184 O O . GLU A 1 172 ? -5.082 17.017 4.159 1.00 84.81 172 GLU A O 1
ATOM 1189 N N . GLY A 1 173 ? -5.069 14.803 4.548 1.00 79.31 173 GLY A N 1
ATOM 1190 C CA . GLY A 1 173 ? -6.354 14.714 5.223 1.00 79.31 173 GLY A CA 1
ATOM 1191 C C . GLY A 1 173 ? -6.224 14.770 6.750 1.00 79.31 173 GLY A C 1
ATOM 1192 O O . GLY A 1 173 ? -5.170 15.094 7.304 1.00 79.31 173 GLY A O 1
ATOM 1193 N N . PRO A 1 174 ? -7.302 14.453 7.488 1.00 78.00 174 PRO A N 1
ATOM 1194 C CA . PRO A 1 174 ? -7.251 14.429 8.943 1.00 78.00 174 PRO A CA 1
ATOM 1195 C C . PRO A 1 174 ? -6.383 13.273 9.463 1.00 78.00 174 PRO A C 1
ATOM 1197 O O . PRO A 1 174 ? -6.378 12.169 8.919 1.00 78.00 174 PRO A O 1
ATOM 1200 N N . THR A 1 175 ? -5.705 13.508 10.588 1.00 78.94 175 THR A N 1
ATOM 1201 C CA . THR A 1 175 ? -5.059 12.441 11.364 1.00 78.94 175 THR A CA 1
ATOM 1202 C C . THR A 1 175 ? -6.078 11.784 12.291 1.00 78.94 175 THR A C 1
ATOM 1204 O O . THR A 1 175 ? -6.701 12.454 13.119 1.00 78.94 175 THR A O 1
ATOM 1207 N N . LEU A 1 176 ? -6.232 10.467 12.183 1.00 77.19 176 LEU A N 1
ATOM 1208 C CA . LEU A 1 176 ? -7.103 9.665 13.032 1.00 77.19 176 LEU A CA 1
ATOM 1209 C C . LEU A 1 176 ? -6.338 9.158 14.257 1.00 77.19 176 LEU A C 1
ATOM 1211 O O . LEU A 1 176 ? -5.171 8.764 14.181 1.00 77.19 176 LEU A O 1
ATOM 1215 N N . ARG A 1 177 ? -7.029 9.148 15.396 1.00 75.31 177 ARG A N 1
ATOM 1216 C CA . ARG A 1 177 ? -6.523 8.712 16.700 1.00 75.31 177 ARG A CA 1
ATOM 1217 C C . ARG A 1 177 ? -7.585 7.852 17.379 1.00 75.31 177 ARG A C 1
ATOM 1219 O O . ARG A 1 177 ? -8.773 7.995 17.095 1.00 75.31 177 ARG A O 1
ATOM 1226 N N . SER A 1 178 ? -7.163 7.004 18.313 1.00 66.56 178 SER A N 1
ATOM 1227 C CA . SER A 1 178 ? -8.067 6.176 19.122 1.00 66.56 178 SER A CA 1
ATOM 1228 C C . SER A 1 178 ? -8.820 6.964 20.209 1.00 66.56 178 SER A C 1
ATOM 1230 O O . SER A 1 178 ? -9.779 6.449 20.785 1.00 66.56 178 SER A O 1
ATOM 1232 N N . THR A 1 179 ? -8.425 8.208 20.505 1.00 61.88 179 THR A N 1
ATOM 1233 C CA . THR A 1 179 ? -9.032 9.052 21.547 1.00 61.88 179 THR A CA 1
ATOM 1234 C C . THR A 1 179 ? -10.404 9.617 21.135 1.00 61.88 179 THR A C 1
ATOM 1236 O O . THR A 1 179 ? -10.621 9.908 19.960 1.00 61.88 179 THR A O 1
ATOM 1239 N N . PRO A 1 180 ? -11.352 9.789 22.086 1.00 53.91 180 PRO A N 1
ATOM 1240 C CA . PRO A 1 180 ? -11.218 9.581 23.536 1.00 53.91 180 PRO A CA 1
ATOM 1241 C C . PRO A 1 180 ? -11.457 8.128 23.995 1.00 53.91 180 PRO A C 1
ATOM 1243 O O . PRO A 1 180 ? -11.356 7.846 25.182 1.00 53.91 180 PRO A O 1
ATOM 1246 N N . GLN A 1 181 ? -11.798 7.205 23.091 1.00 55.62 181 GLN A N 1
ATOM 1247 C CA . GLN A 1 181 ? -12.178 5.825 23.444 1.00 55.62 181 GLN A CA 1
ATOM 1248 C C . GLN A 1 181 ? -10.980 4.908 23.747 1.00 55.62 181 GLN A C 1
ATOM 1250 O O . GLN A 1 181 ? -11.153 3.869 24.387 1.00 55.62 181 GLN A O 1
ATOM 1255 N N . GLY A 1 182 ? -9.788 5.273 23.276 1.00 54.53 182 GLY A N 1
ATOM 1256 C CA . GLY A 1 182 ? -8.525 4.584 23.514 1.00 54.53 182 GLY A CA 1
ATOM 1257 C C . GLY A 1 182 ? -7.714 5.191 24.657 1.00 54.53 182 GLY A C 1
ATOM 1258 O O . GLY A 1 182 ? -7.785 6.391 24.924 1.00 54.53 182 GLY A O 1
ATOM 1259 N N . GLY A 1 183 ? -6.954 4.340 25.348 1.00 56.22 183 GLY A N 1
ATOM 1260 C CA . GLY A 1 183 ? -6.117 4.714 26.494 1.00 56.22 183 GLY A CA 1
ATOM 1261 C C . GLY A 1 183 ? -4.622 4.746 26.163 1.00 56.22 183 GLY A C 1
ATOM 1262 O O . GLY A 1 183 ? -4.194 4.307 25.095 1.00 56.22 183 GLY A O 1
ATOM 1263 N N . VAL A 1 184 ? -3.808 5.225 27.110 1.00 54.41 184 VAL A N 1
ATOM 1264 C CA . VAL A 1 184 ? -2.337 5.145 27.037 1.00 54.41 184 VAL A CA 1
ATOM 1265 C C . VAL A 1 184 ? -1.918 3.684 26.823 1.00 54.41 184 VAL A C 1
ATOM 1267 O O . VAL A 1 184 ? -2.216 2.819 27.650 1.00 54.41 184 VAL A O 1
ATOM 1270 N N . GLY A 1 185 ? -1.224 3.413 25.714 1.00 55.34 185 GLY A N 1
ATOM 1271 C CA . GLY A 1 185 ? -0.788 2.070 25.322 1.00 55.34 185 GLY A CA 1
ATOM 1272 C C . GLY A 1 185 ? -1.691 1.334 24.323 1.00 55.34 185 GLY A C 1
ATOM 1273 O O . GLY A 1 185 ? -1.453 0.156 24.084 1.00 55.34 185 GLY A O 1
ATOM 1274 N N . ASP A 1 186 ? -2.699 1.968 23.724 1.00 63.78 186 ASP A N 1
ATOM 1275 C CA . ASP A 1 186 ? -3.365 1.381 22.553 1.00 63.78 186 ASP A CA 1
ATOM 1276 C C . ASP A 1 186 ? -2.473 1.497 21.312 1.00 63.78 186 ASP A C 1
ATOM 1278 O O . ASP A 1 186 ? -2.020 2.577 20.961 1.00 63.78 186 ASP A O 1
ATOM 1282 N N . ILE A 1 187 ? -2.243 0.392 20.606 1.00 68.06 187 ILE A N 1
ATOM 1283 C CA . ILE A 1 187 ? -1.514 0.394 19.333 1.00 68.06 187 ILE A CA 1
ATOM 1284 C C . ILE A 1 187 ? -2.543 0.564 18.208 1.00 68.06 187 ILE A C 1
ATOM 1286 O O . ILE A 1 187 ? -2.960 -0.418 17.587 1.00 68.06 187 ILE A O 1
ATOM 1290 N N . PHE A 1 188 ? -3.024 1.793 18.012 1.00 72.00 188 PHE A N 1
ATOM 1291 C CA . PHE A 1 188 ? -3.949 2.160 16.931 1.00 72.00 188 PHE A CA 1
ATOM 1292 C C . PHE A 1 188 ? -3.242 2.196 15.568 1.00 72.00 188 PHE A C 1
ATOM 1294 O O . PHE A 1 188 ? -2.048 2.487 15.494 1.00 72.00 188 PHE A O 1
ATOM 1301 N N . GLY A 1 189 ? -3.967 1.892 14.487 1.00 69.81 189 GLY A N 1
ATOM 1302 C CA . GLY A 1 189 ? -3.403 1.895 13.132 1.00 69.81 189 GLY A CA 1
ATOM 1303 C C . GLY A 1 189 ? -2.521 0.683 12.823 1.00 69.81 189 GLY A C 1
ATOM 1304 O O . GLY A 1 189 ? -1.736 0.718 11.878 1.00 69.81 189 GLY A O 1
ATOM 1305 N N . ARG A 1 190 ? -2.622 -0.393 13.621 1.00 70.50 190 ARG A N 1
ATOM 1306 C CA . ARG A 1 190 ? -1.831 -1.620 13.421 1.00 70.50 190 ARG A CA 1
ATOM 1307 C C . ARG A 1 190 ? -2.288 -2.416 12.198 1.00 70.50 190 ARG A C 1
ATOM 1309 O O . ARG A 1 190 ? -1.449 -2.985 11.510 1.00 70.50 190 ARG A O 1
ATOM 1316 N N . SER A 1 191 ? -3.595 -2.481 11.966 1.00 72.06 191 SER A N 1
ATOM 1317 C CA . SER A 1 191 ? -4.200 -3.019 10.749 1.00 72.06 191 SER A CA 1
ATOM 1318 C C . SER A 1 191 ? -5.183 -1.984 10.235 1.00 72.06 191 SER A C 1
ATOM 1320 O O . SER A 1 191 ? -5.941 -1.408 11.019 1.00 72.06 191 SER A O 1
ATOM 1322 N N . ILE A 1 192 ? -5.154 -1.752 8.932 1.00 73.31 192 ILE A N 1
ATOM 1323 C CA . ILE A 1 192 ? -6.095 -0.888 8.232 1.00 73.31 192 ILE A CA 1
ATOM 1324 C C . ILE A 1 192 ? -6.629 -1.706 7.055 1.00 73.31 192 ILE A C 1
ATOM 1326 O O . ILE A 1 192 ? -5.886 -2.508 6.491 1.00 73.31 192 ILE A O 1
ATOM 1330 N N . ALA A 1 193 ? -7.900 -1.547 6.720 1.00 74.06 193 ALA A N 1
ATOM 1331 C CA . ALA A 1 193 ? -8.496 -2.127 5.523 1.00 74.06 193 ALA A CA 1
ATOM 1332 C C . ALA A 1 193 ? -9.612 -1.218 5.018 1.00 74.06 193 ALA A C 1
ATOM 1334 O O . ALA A 1 193 ? -10.231 -0.513 5.812 1.00 74.06 193 ALA A O 1
ATOM 1335 N N . SER A 1 194 ? -9.874 -1.241 3.721 1.00 71.44 194 SER A N 1
ATOM 1336 C CA . SER A 1 194 ? -11.050 -0.615 3.125 1.00 71.44 194 SER A CA 1
ATOM 1337 C C . SER A 1 194 ? -12.190 -1.618 3.000 1.00 71.44 194 SER A C 1
ATOM 1339 O O . SER A 1 194 ? -11.963 -2.814 2.813 1.00 71.44 194 SER A O 1
ATOM 1341 N N . VAL A 1 195 ? -13.416 -1.118 3.116 1.00 66.12 195 VAL A N 1
ATOM 1342 C CA . VAL A 1 195 ? -14.652 -1.836 2.796 1.00 66.12 195 VAL A CA 1
ATOM 1343 C C . VAL A 1 195 ? -15.328 -1.102 1.645 1.00 66.12 195 VAL A C 1
ATOM 1345 O O . VAL A 1 195 ? -15.454 0.124 1.673 1.00 66.12 195 VAL A O 1
ATOM 1348 N N . TYR A 1 196 ? -15.739 -1.867 0.636 1.00 65.75 196 TYR A N 1
ATOM 1349 C CA . TYR A 1 196 ? -16.350 -1.374 -0.596 1.00 65.75 196 TYR A CA 1
ATOM 1350 C C . TYR A 1 196 ? -17.746 -1.960 -0.755 1.00 65.75 196 TYR A C 1
ATOM 1352 O O . TYR A 1 196 ? -17.926 -3.140 -0.483 1.00 65.75 196 TYR A O 1
ATOM 1360 N N . ASP A 1 197 ? -18.701 -1.184 -1.257 1.00 55.94 197 ASP A N 1
ATOM 1361 C CA . ASP A 1 197 ? -20.004 -1.706 -1.683 1.00 55.94 197 ASP A CA 1
ATOM 1362 C C . ASP A 1 197 ? -19.825 -2.625 -2.918 1.00 55.94 197 ASP A C 1
ATOM 1364 O O . ASP A 1 197 ? -19.292 -2.180 -3.943 1.00 55.94 197 ASP A O 1
ATOM 1368 N N . PRO A 1 198 ? -20.246 -3.903 -2.857 1.00 47.88 198 PRO A N 1
ATOM 1369 C CA . PRO A 1 198 ? -19.980 -4.888 -3.897 1.00 47.88 198 PRO A CA 1
ATOM 1370 C C . PRO A 1 198 ? -20.841 -4.663 -5.142 1.00 47.88 198 PRO A C 1
ATOM 1372 O O . PRO A 1 198 ? -20.410 -5.010 -6.240 1.00 47.88 198 PRO A O 1
ATOM 1375 N N . ALA A 1 199 ? -22.006 -4.013 -5.012 1.00 47.28 199 ALA A N 1
ATOM 1376 C CA . ALA A 1 199 ? -22.848 -3.627 -6.146 1.00 47.28 199 ALA A CA 1
ATOM 1377 C C . ALA A 1 199 ? -22.200 -2.525 -7.004 1.00 47.28 199 ALA A C 1
ATOM 1379 O O . ALA A 1 199 ? -22.719 -2.145 -8.055 1.00 47.28 199 ALA A O 1
ATOM 1380 N N . GLN A 1 200 ? -21.066 -1.999 -6.545 1.00 49.16 200 GLN A N 1
ATOM 1381 C CA . GLN A 1 200 ? -20.358 -0.872 -7.130 1.00 49.16 200 GLN A CA 1
ATOM 1382 C C . GLN A 1 200 ? -18.890 -1.204 -7.439 1.00 49.16 200 GLN A C 1
ATOM 1384 O O . GLN A 1 200 ? -18.145 -0.347 -7.920 1.00 49.16 200 GLN A O 1
ATOM 1389 N N . LEU A 1 201 ? -18.480 -2.458 -7.217 1.00 43.34 201 LEU A N 1
ATOM 1390 C CA . LEU A 1 201 ? -17.188 -2.980 -7.638 1.00 43.34 201 LEU A CA 1
ATOM 1391 C C . LEU A 1 201 ? -17.213 -3.264 -9.136 1.00 43.34 201 LEU A C 1
ATOM 1393 O O . LEU A 1 201 ? -17.818 -4.227 -9.604 1.00 43.34 201 LEU A O 1
ATOM 1397 N N . HIS A 1 202 ? -16.519 -2.428 -9.900 1.00 37.22 202 HIS A N 1
ATOM 1398 C CA . HIS A 1 202 ? -16.263 -2.716 -11.301 1.00 37.22 202 HIS A CA 1
ATOM 1399 C C . HIS A 1 202 ? -15.011 -3.621 -11.405 1.00 37.22 202 HIS A C 1
ATOM 1401 O O . HIS A 1 202 ? -13.990 -3.306 -10.790 1.00 37.22 202 HIS A O 1
ATOM 1407 N N . PRO A 1 203 ? -15.052 -4.747 -12.153 1.00 36.72 203 PRO A N 1
ATOM 1408 C CA . PRO A 1 203 ? -13.971 -5.753 -12.211 1.00 36.72 203 PRO A CA 1
ATOM 1409 C C . PRO A 1 203 ? -12.658 -5.226 -12.811 1.00 36.72 203 PRO A C 1
ATOM 1411 O O . PRO A 1 203 ? -11.601 -5.834 -12.670 1.00 36.72 203 PRO A O 1
ATOM 1414 N N . SER A 1 204 ? -12.731 -4.066 -13.446 1.00 38.34 204 SER A N 1
ATOM 1415 C CA . SER A 1 204 ? -11.624 -3.148 -13.644 1.00 38.34 204 SER A CA 1
ATOM 1416 C C . SER A 1 204 ? -11.985 -1.868 -12.901 1.00 38.34 204 SER A C 1
ATOM 1418 O O . SER A 1 204 ? -13.090 -1.364 -13.093 1.00 38.34 204 SER A O 1
ATOM 1420 N N . LEU A 1 205 ? -11.085 -1.266 -12.121 1.00 43.81 205 LEU A N 1
ATOM 1421 C CA . LEU A 1 205 ? -11.325 0.025 -11.447 1.00 43.81 205 LEU A CA 1
ATOM 1422 C C . LEU A 1 205 ? -11.670 1.181 -12.435 1.00 43.81 205 LEU A C 1
ATOM 1424 O O . LEU A 1 205 ? -11.824 2.331 -12.044 1.00 43.81 205 LEU A O 1
ATOM 1428 N N . LEU A 1 206 ? -11.794 0.908 -13.744 1.00 37.03 206 LEU A N 1
ATOM 1429 C CA . LEU A 1 206 ? -12.061 1.771 -14.909 1.00 37.03 206 LEU A CA 1
ATOM 1430 C C . LEU A 1 206 ? -13.466 2.395 -15.034 1.00 37.03 206 LEU A C 1
ATOM 1432 O O . LEU A 1 206 ? -13.692 3.097 -16.016 1.00 37.03 206 LEU A O 1
ATOM 1436 N N . GLN A 1 207 ? -14.387 2.262 -14.072 1.00 33.62 207 GLN A N 1
ATOM 1437 C CA . GLN A 1 207 ? -15.635 3.051 -14.086 1.00 33.62 207 GLN A CA 1
ATOM 1438 C C . GLN A 1 207 ? -15.831 3.880 -12.808 1.00 33.62 207 GLN A C 1
ATOM 1440 O O . GLN A 1 207 ? -16.255 3.406 -11.760 1.00 33.62 207 GLN A O 1
ATOM 1445 N N . ILE A 1 208 ? -15.528 5.173 -12.945 1.00 39.81 208 ILE A N 1
ATOM 1446 C CA . ILE A 1 208 ? -15.534 6.230 -11.923 1.00 39.81 208 ILE A CA 1
ATOM 1447 C C . ILE A 1 208 ? -16.968 6.722 -11.668 1.00 39.81 208 ILE A C 1
ATOM 1449 O O . ILE A 1 208 ? -17.321 7.830 -12.069 1.00 39.81 208 ILE A O 1
ATOM 1453 N N . ARG A 1 209 ? -17.840 5.909 -11.056 1.00 38.31 209 ARG A N 1
ATOM 1454 C CA . ARG A 1 209 ? -19.127 6.412 -10.512 1.00 38.31 209 ARG A CA 1
ATOM 1455 C C . ARG A 1 209 ? -19.580 5.774 -9.189 1.00 38.31 209 ARG A C 1
ATOM 1457 O O . ARG A 1 209 ? -20.697 6.056 -8.762 1.00 38.31 209 ARG A O 1
ATOM 1464 N N . ALA A 1 210 ? -18.740 4.990 -8.517 1.00 42.50 210 ALA A N 1
ATOM 1465 C CA . ALA A 1 210 ? -19.053 4.417 -7.206 1.00 42.50 210 ALA A CA 1
ATOM 1466 C C . ALA A 1 210 ? -18.639 5.370 -6.055 1.00 42.50 210 ALA A C 1
ATOM 1468 O O . ALA A 1 210 ? -17.536 5.907 -6.116 1.00 42.50 210 ALA A O 1
ATOM 1469 N N . PRO A 1 211 ? -19.488 5.632 -5.040 1.00 52.00 211 PRO A N 1
ATOM 1470 C CA . PRO A 1 211 ? -19.241 6.551 -3.933 1.00 52.00 211 PRO A CA 1
ATOM 1471 C C . PRO A 1 211 ? -18.421 5.924 -2.786 1.00 52.00 211 PRO A C 1
ATOM 1473 O O . PRO A 1 211 ? -18.491 4.729 -2.543 1.00 52.00 211 PRO A O 1
ATOM 1476 N N . SER A 1 212 ? -17.705 6.779 -2.047 1.00 55.47 212 SER A N 1
ATOM 1477 C CA . SER A 1 212 ? -17.227 6.614 -0.659 1.00 55.47 212 SER A CA 1
ATOM 1478 C C . SER A 1 212 ? -16.926 5.184 -0.171 1.00 55.47 212 SER A C 1
ATOM 1480 O O . SER A 1 212 ? -17.832 4.488 0.284 1.00 55.47 212 SER A O 1
ATOM 1482 N N . ALA A 1 213 ? -15.650 4.800 -0.149 1.00 57.12 213 ALA A N 1
ATOM 1483 C CA . ALA A 1 213 ? -15.160 3.665 0.626 1.00 57.12 213 ALA A CA 1
ATOM 1484 C C . ALA A 1 213 ? -15.206 3.962 2.137 1.00 57.12 213 ALA A C 1
ATOM 1486 O O . ALA A 1 213 ? -15.047 5.108 2.569 1.00 57.12 213 ALA A O 1
ATOM 1487 N N . ASP A 1 214 ? -15.384 2.917 2.945 1.00 66.56 214 ASP A N 1
ATOM 1488 C CA . ASP A 1 214 ? -15.276 2.988 4.402 1.00 66.56 214 ASP A CA 1
ATOM 1489 C C . ASP A 1 214 ? -13.928 2.424 4.862 1.00 66.56 214 ASP A C 1
ATOM 1491 O O . ASP A 1 214 ? -13.376 1.494 4.272 1.00 66.56 214 ASP A O 1
ATOM 1495 N N . LEU A 1 215 ? -13.392 2.976 5.948 1.00 72.38 215 LEU A N 1
ATOM 1496 C CA . LEU A 1 215 ? -12.077 2.622 6.470 1.00 72.38 215 LEU A CA 1
ATOM 1497 C C . LEU A 1 215 ? -12.189 1.878 7.803 1.00 72.38 215 LEU A C 1
ATOM 1499 O O . LEU A 1 215 ? -12.625 2.433 8.814 1.00 72.38 215 LEU A O 1
ATOM 1503 N N . LEU A 1 216 ? -11.712 0.639 7.826 1.00 69.75 216 LEU A N 1
ATOM 1504 C CA . LEU A 1 216 ? -11.512 -0.158 9.029 1.00 69.75 216 LEU A CA 1
ATOM 1505 C C . LEU A 1 216 ? -10.147 0.149 9.636 1.00 69.75 216 LEU A C 1
ATOM 1507 O O . LEU A 1 216 ? -9.128 0.069 8.952 1.00 69.75 216 LEU A O 1
ATOM 1511 N N . VAL A 1 217 ? -10.102 0.418 10.939 1.00 68.06 217 VAL A N 1
ATOM 1512 C CA . VAL A 1 217 ? -8.844 0.573 11.679 1.00 68.06 217 VAL A CA 1
ATOM 1513 C C . VAL A 1 217 ? -8.888 -0.255 12.953 1.00 68.06 217 VAL A C 1
ATOM 1515 O O . VAL A 1 217 ? -9.790 -0.094 13.775 1.00 68.06 217 VAL A O 1
ATOM 1518 N N . SER A 1 218 ? -7.902 -1.129 13.151 1.00 66.31 218 SER A N 1
ATOM 1519 C CA . SER A 1 218 ? -7.784 -1.910 14.383 1.00 66.31 218 SER A CA 1
ATOM 1520 C C . SER A 1 218 ? -6.852 -1.252 15.403 1.00 66.31 218 SER A C 1
ATOM 1522 O O . SER A 1 218 ? -5.880 -0.565 15.062 1.00 66.31 218 SER A O 1
ATOM 1524 N N . SER A 1 219 ? -7.134 -1.500 16.683 1.00 62.97 219 SER A N 1
ATOM 1525 C CA . SER A 1 219 ? -6.203 -1.270 17.782 1.00 62.97 219 SER A CA 1
ATOM 1526 C C . SER A 1 219 ? -5.830 -2.580 18.471 1.00 62.97 219 SER A C 1
ATOM 1528 O O . SER A 1 219 ? -6.637 -3.500 18.622 1.00 62.97 219 SER A O 1
ATOM 1530 N N . THR A 1 220 ? -4.578 -2.669 18.915 1.00 60.28 220 THR A N 1
ATOM 1531 C CA . THR A 1 220 ? -4.142 -3.715 19.848 1.00 60.28 220 THR A CA 1
ATOM 1532 C C . THR A 1 220 ? -4.021 -3.136 21.245 1.00 60.28 220 THR A C 1
ATOM 1534 O O . THR A 1 220 ? -3.369 -2.110 21.430 1.00 60.28 220 THR A O 1
ATOM 1537 N N . ALA A 1 221 ? -4.621 -3.803 22.226 1.00 53.94 221 ALA A N 1
ATOM 1538 C CA . ALA A 1 221 ? -4.480 -3.417 23.618 1.00 53.94 221 ALA A CA 1
ATOM 1539 C C . ALA A 1 221 ? -3.144 -3.909 24.179 1.00 53.94 221 ALA A C 1
ATOM 1541 O O . ALA A 1 221 ? -2.819 -5.090 24.079 1.00 53.94 221 ALA A O 1
ATOM 1542 N N . TYR A 1 222 ? -2.373 -3.018 24.801 1.00 49.44 222 TYR A N 1
ATOM 1543 C CA . TYR A 1 222 ? -1.086 -3.387 25.397 1.00 49.44 222 TYR A CA 1
ATOM 1544 C C . TYR A 1 222 ? -1.204 -3.944 26.826 1.00 49.44 222 TYR A C 1
ATOM 1546 O O . TYR A 1 222 ? -0.383 -4.757 27.247 1.00 49.44 222 TYR A O 1
ATOM 1554 N N . ARG A 1 223 ? -2.230 -3.549 27.593 1.00 49.97 223 ARG A N 1
ATOM 1555 C CA . ARG A 1 223 ? -2.471 -4.057 28.957 1.00 49.97 223 ARG A CA 1
ATOM 1556 C C . ARG A 1 223 ? -3.641 -5.034 28.967 1.00 49.97 223 ARG A C 1
ATOM 1558 O O . ARG A 1 223 ? -4.643 -4.807 28.300 1.00 49.97 223 ARG A O 1
ATOM 1565 N N . THR A 1 224 ? -3.546 -6.075 29.793 1.00 50.12 224 THR A N 1
ATOM 1566 C CA . THR A 1 224 ? -4.570 -7.124 29.994 1.00 50.12 224 THR A CA 1
ATOM 1567 C C . THR A 1 224 ? -5.939 -6.605 30.457 1.00 50.12 224 THR A C 1
ATOM 1569 O O . THR A 1 224 ? -6.886 -7.384 30.523 1.00 50.12 224 THR A O 1
ATOM 1572 N N . SER A 1 225 ? -6.047 -5.312 30.775 1.00 51.91 225 SER A N 1
ATOM 1573 C CA . SER A 1 225 ? -7.270 -4.625 31.188 1.00 51.91 225 SER A CA 1
ATOM 1574 C C . SER A 1 225 ? -7.953 -3.803 30.085 1.00 51.91 225 SER A C 1
ATOM 1576 O O . SER A 1 225 ? -9.067 -3.348 30.323 1.00 51.91 225 SER A O 1
ATOM 1578 N N . ASN A 1 226 ? -7.332 -3.585 28.914 1.00 57.06 226 ASN A N 1
ATOM 1579 C CA . ASN A 1 226 ? -7.969 -2.864 27.801 1.00 57.06 226 ASN A CA 1
ATOM 1580 C C . ASN A 1 226 ? -8.372 -3.866 26.702 1.00 57.06 226 ASN A C 1
ATOM 1582 O O . ASN A 1 226 ? -7.584 -4.756 26.381 1.00 57.06 226 ASN A O 1
ATOM 1586 N N . PRO A 1 227 ? -9.575 -3.773 26.121 1.00 59.91 227 PRO A N 1
ATOM 1587 C CA . PRO A 1 227 ? -9.954 -4.618 24.999 1.00 59.91 227 PRO A CA 1
ATOM 1588 C C . PRO A 1 227 ? -9.326 -4.114 23.690 1.00 59.91 227 PRO A C 1
ATOM 1590 O O . PRO A 1 227 ? -9.262 -2.907 23.460 1.00 59.91 227 PRO A O 1
ATOM 1593 N N . ALA A 1 228 ? -8.903 -5.021 22.801 1.00 63.62 228 ALA A N 1
ATOM 1594 C CA . ALA A 1 228 ? -8.655 -4.662 21.398 1.00 63.62 228 ALA A CA 1
ATOM 1595 C C . ALA A 1 228 ? -9.949 -4.141 20.756 1.00 63.62 228 ALA A C 1
ATOM 1597 O O . ALA A 1 228 ? -11.017 -4.693 21.043 1.00 63.62 228 ALA A O 1
ATOM 1598 N N . ARG A 1 229 ? -9.850 -3.105 19.911 1.00 70.94 229 ARG A N 1
ATOM 1599 C CA . ARG A 1 229 ? -10.999 -2.437 19.279 1.00 70.94 229 ARG A CA 1
ATOM 1600 C C . ARG A 1 229 ? -10.875 -2.437 17.756 1.00 70.94 229 ARG A C 1
ATOM 1602 O O . ARG A 1 229 ? -9.771 -2.346 17.221 1.00 70.94 229 ARG A O 1
ATOM 1609 N N . LEU A 1 230 ? -12.016 -2.493 17.077 1.00 71.19 230 LEU A N 1
ATOM 1610 C CA . LEU A 1 230 ? -12.144 -2.237 15.642 1.00 71.19 230 LEU A CA 1
ATOM 1611 C C . LEU A 1 230 ? -13.010 -0.991 15.428 1.00 71.19 230 LEU A C 1
ATOM 1613 O O . LEU A 1 230 ? -14.105 -0.883 15.989 1.00 71.19 230 LEU A O 1
ATOM 1617 N N . TYR A 1 231 ? -12.502 -0.058 14.634 1.00 73.12 231 TYR A N 1
ATOM 1618 C CA . TYR A 1 231 ? -13.121 1.224 14.319 1.00 73.12 231 TYR A CA 1
ATOM 1619 C C . TYR A 1 231 ? -13.523 1.252 12.843 1.00 73.12 231 TYR A C 1
ATOM 1621 O O . TYR A 1 231 ? -12.724 0.849 12.002 1.00 73.12 231 TYR A O 1
ATOM 1629 N N . ILE A 1 232 ? -14.720 1.764 12.536 1.00 72.25 232 ILE A N 1
ATOM 1630 C CA . ILE A 1 232 ? -15.146 2.084 11.164 1.00 72.25 232 ILE A CA 1
ATOM 1631 C C . ILE A 1 232 ? -15.237 3.595 11.010 1.00 72.25 232 ILE A C 1
ATOM 1633 O O . ILE A 1 232 ? -16.035 4.253 11.677 1.00 72.25 232 ILE A O 1
ATOM 1637 N N . TYR A 1 233 ? -14.434 4.140 10.110 1.00 71.88 233 TYR A N 1
ATOM 1638 C CA . TYR A 1 233 ? -14.512 5.524 9.678 1.00 71.88 233 TYR A CA 1
ATOM 1639 C C . TYR A 1 233 ? -15.272 5.561 8.361 1.00 71.88 233 TYR A C 1
ATOM 1641 O O . TYR A 1 233 ? -14.796 5.032 7.359 1.00 71.88 233 TYR A O 1
ATOM 1649 N N . ARG A 1 234 ? -16.459 6.172 8.373 1.00 69.19 234 ARG A N 1
ATOM 1650 C CA . ARG A 1 234 ? -17.296 6.209 7.176 1.00 69.19 234 ARG A CA 1
ATOM 1651 C C . ARG A 1 234 ? -16.827 7.275 6.193 1.00 69.19 234 ARG A C 1
ATOM 1653 O O . ARG A 1 234 ? -16.718 8.446 6.587 1.00 69.19 234 ARG A O 1
ATOM 1660 N N . GLY A 1 235 ? -16.602 6.883 4.944 1.00 61.88 235 GLY A N 1
ATOM 1661 C CA . GLY A 1 235 ? -16.349 7.804 3.843 1.00 61.88 235 GLY A CA 1
ATOM 1662 C C . GLY A 1 235 ? -17.604 8.609 3.517 1.00 61.88 235 GLY A C 1
ATOM 1663 O O . GLY A 1 235 ? -18.732 8.150 3.702 1.00 61.88 235 GLY A O 1
ATOM 1664 N N . ARG A 1 236 ? -17.439 9.858 3.076 1.00 64.38 236 ARG A N 1
ATOM 1665 C CA . ARG A 1 236 ? -18.562 10.714 2.658 1.00 64.38 236 ARG A CA 1
ATOM 1666 C C . ARG A 1 236 ? -18.123 11.685 1.576 1.00 64.38 236 ARG A C 1
ATOM 1668 O O . ARG A 1 236 ? -17.134 12.393 1.756 1.00 64.38 236 ARG A O 1
ATOM 1675 N N . ARG A 1 237 ? -18.979 11.847 0.559 1.00 55.12 237 ARG A N 1
ATOM 1676 C CA . ARG A 1 237 ? -18.931 12.970 -0.389 1.00 55.12 237 ARG A CA 1
ATOM 1677 C C . ARG A 1 237 ? -18.991 14.294 0.357 1.00 55.12 237 ARG A C 1
ATOM 1679 O O . ARG A 1 237 ? -20.061 14.730 0.780 1.00 55.12 237 ARG A O 1
ATOM 1686 N N . THR A 1 238 ? -17.853 14.954 0.528 1.00 50.84 238 THR A N 1
ATOM 1687 C CA . THR A 1 238 ? -17.819 16.301 1.103 1.00 50.84 238 THR A CA 1
ATOM 1688 C C . THR A 1 238 ? -16.868 17.183 0.311 1.00 50.84 238 THR A C 1
ATOM 1690 O O . THR A 1 238 ? -15.744 16.792 0.027 1.00 50.84 238 THR A O 1
ATOM 1693 N N . ARG A 1 239 ? -17.275 18.431 0.035 1.00 40.69 239 ARG A N 1
ATOM 1694 C CA . ARG A 1 239 ? -16.450 19.463 -0.636 1.00 40.69 239 ARG A CA 1
ATOM 1695 C C . ARG A 1 239 ? -15.130 19.813 0.094 1.00 40.69 239 ARG A C 1
ATOM 1697 O O . ARG A 1 239 ? -14.416 20.700 -0.354 1.00 40.69 239 ARG A O 1
ATOM 1704 N N . ARG A 1 240 ? -14.843 19.192 1.246 1.00 44.75 240 ARG A N 1
ATOM 1705 C CA . ARG A 1 240 ? -13.655 19.418 2.091 1.00 44.75 240 ARG A CA 1
ATOM 1706 C C . ARG A 1 240 ? -13.043 18.121 2.661 1.00 44.75 240 ARG A C 1
ATOM 1708 O O . ARG A 1 240 ? -12.299 18.208 3.631 1.00 44.75 240 ARG A O 1
ATOM 1715 N N . GLY A 1 241 ? -13.379 16.939 2.131 1.00 43.31 241 GLY A N 1
ATOM 1716 C CA . GLY A 1 241 ? -12.740 15.671 2.532 1.00 43.31 241 GLY A CA 1
ATOM 1717 C C . GLY A 1 241 ? -12.814 15.348 4.033 1.00 43.31 241 GLY A C 1
ATOM 1718 O O . GLY A 1 241 ? -1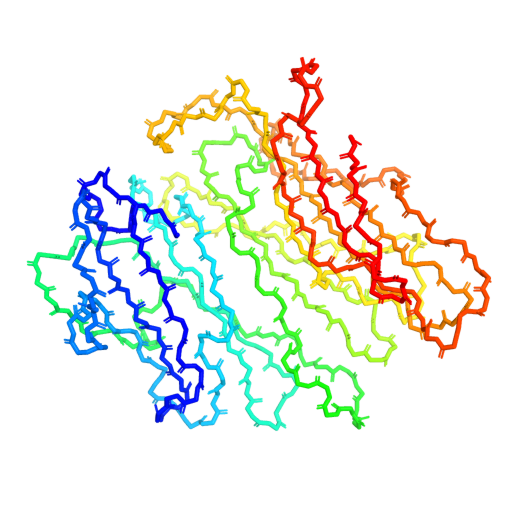1.826 14.957 4.651 1.00 43.31 241 GLY A O 1
ATOM 1719 N N . ARG A 1 242 ? -13.964 15.564 4.684 1.00 42.78 242 ARG A N 1
ATOM 1720 C CA . ARG A 1 242 ? -14.093 15.348 6.133 1.00 42.78 242 ARG A CA 1
ATOM 1721 C C . ARG A 1 242 ? -14.551 13.920 6.438 1.00 42.78 242 ARG A C 1
ATOM 1723 O O . ARG A 1 242 ? -15.747 13.634 6.427 1.00 42.78 242 ARG A O 1
ATOM 1730 N N . VAL A 1 243 ? -13.606 13.050 6.790 1.00 46.38 243 VAL A N 1
ATOM 1731 C CA . VAL A 1 243 ? -13.898 11.740 7.395 1.00 46.38 243 VAL A CA 1
ATOM 1732 C C . VAL A 1 243 ? -14.456 11.964 8.803 1.00 46.38 243 VAL A C 1
ATOM 1734 O O . VAL A 1 243 ? -13.855 12.664 9.621 1.00 46.38 243 VAL A O 1
ATOM 1737 N N . SER A 1 244 ? -15.647 11.431 9.084 1.00 42.72 244 SER A N 1
ATOM 1738 C CA . SER A 1 244 ? -16.273 11.573 10.405 1.00 42.72 244 SER A CA 1
ATOM 1739 C C . SER A 1 244 ? -15.739 10.489 11.349 1.00 42.72 244 SER A C 1
ATOM 1741 O O . SER A 1 244 ? -15.740 9.319 10.963 1.00 42.72 244 SER A O 1
ATOM 1743 N N . PRO A 1 245 ? -15.284 10.830 12.570 1.00 41.25 245 PRO A N 1
ATOM 1744 C CA . PRO A 1 245 ? -14.826 9.822 13.518 1.00 41.25 245 PRO A CA 1
ATOM 1745 C C . PRO A 1 245 ? -15.983 8.882 13.909 1.00 41.25 245 PRO A C 1
ATOM 1747 O O . PRO A 1 245 ? -17.129 9.336 13.995 1.00 41.25 245 PRO A O 1
ATOM 1750 N N . PRO A 1 246 ? -15.713 7.587 14.157 1.00 42.00 246 PRO A N 1
ATOM 1751 C CA . PRO A 1 246 ? -16.717 6.648 14.636 1.00 42.00 246 PRO A CA 1
ATOM 1752 C C . PRO A 1 246 ? -17.336 7.155 15.933 1.00 42.00 246 PRO A C 1
ATOM 1754 O O . PRO A 1 246 ? -16.639 7.600 16.845 1.00 42.00 246 PRO A O 1
ATOM 1757 N N . THR A 1 247 ? -18.654 7.030 16.053 1.00 39.09 247 THR A N 1
ATOM 1758 C CA . THR A 1 247 ? -19.342 7.300 17.317 1.00 39.09 247 THR A CA 1
ATOM 1759 C C . THR A 1 247 ? -19.059 6.202 18.350 1.00 39.09 247 THR A C 1
ATOM 1761 O O . THR A 1 247 ? -19.068 6.500 19.545 1.00 39.09 247 THR A O 1
ATOM 1764 N N . ARG A 1 248 ? -18.762 4.953 17.934 1.00 39.50 248 ARG A N 1
ATOM 1765 C CA . ARG A 1 248 ? -18.448 3.792 18.803 1.00 39.50 248 ARG A CA 1
ATOM 1766 C C . ARG A 1 248 ? -17.601 2.722 18.069 1.00 39.50 248 ARG A C 1
ATOM 1768 O O . ARG A 1 248 ? -17.758 2.589 16.857 1.00 39.50 248 ARG A O 1
ATOM 1775 N N . PRO A 1 249 ? -16.752 1.938 18.767 1.00 42.31 249 PRO A N 1
ATOM 1776 C CA . PRO A 1 249 ? -16.087 0.761 18.200 1.00 42.31 249 PRO A CA 1
ATOM 1777 C C . PRO A 1 249 ? -17.082 -0.404 18.048 1.00 42.31 249 PRO A C 1
ATOM 1779 O O . PRO A 1 249 ? -17.958 -0.573 18.896 1.00 42.31 249 PRO A O 1
ATOM 1782 N N . ILE A 1 250 ? -16.945 -1.204 16.987 1.00 47.44 250 ILE A N 1
ATOM 1783 C CA . ILE A 1 250 ? -17.914 -2.262 16.612 1.00 47.44 250 ILE A CA 1
ATOM 1784 C C . ILE A 1 250 ? -17.647 -3.587 17.319 1.00 47.44 250 ILE A C 1
ATOM 1786 O O . ILE A 1 250 ? -18.577 -4.312 17.658 1.00 47.44 250 ILE A O 1
ATOM 1790 N N . ALA A 1 251 ? -16.383 -3.876 17.619 1.00 38.81 251 ALA A N 1
ATOM 1791 C CA . ALA A 1 251 ? -16.002 -5.043 18.398 1.00 38.81 251 ALA A CA 1
ATOM 1792 C C . ALA A 1 251 ? -15.034 -4.639 19.511 1.00 38.81 251 ALA A C 1
ATOM 1794 O O . ALA A 1 251 ? -14.116 -3.841 19.303 1.00 38.81 251 ALA A O 1
ATOM 1795 N N . SER A 1 252 ? -15.244 -5.209 20.697 1.00 41.75 252 SER A N 1
ATOM 1796 C CA . SER A 1 252 ? -14.313 -5.139 21.820 1.00 41.75 252 SER A CA 1
ATOM 1797 C C . SER A 1 252 ? -14.173 -6.532 22.421 1.00 41.75 252 SER A C 1
ATOM 1799 O O . SER A 1 252 ? -15.169 -7.183 22.729 1.00 41.75 252 SER A O 1
ATOM 1801 N N . SER A 1 253 ? -12.941 -7.021 22.540 1.00 41.75 253 SER A N 1
ATOM 1802 C CA . SER A 1 253 ? -12.675 -8.311 23.199 1.00 41.75 253 SER A CA 1
ATOM 1803 C C . SER A 1 253 ? -13.000 -8.242 24.702 1.00 41.75 253 SER A C 1
ATOM 1805 O O . SER A 1 253 ? -12.718 -7.244 25.349 1.00 41.75 253 SER A O 1
ATOM 1807 N N . SER A 1 254 ? -13.602 -9.277 25.295 1.00 36.06 254 SER A N 1
ATOM 1808 C CA . SER A 1 254 ? -13.917 -9.284 26.739 1.00 36.06 254 SER A CA 1
ATOM 1809 C C . SER A 1 254 ? -12.634 -9.231 27.603 1.00 36.06 254 SER A C 1
ATOM 1811 O O . SER A 1 254 ? -11.667 -9.921 27.269 1.00 36.06 254 SER A O 1
ATOM 1813 N N . PRO A 1 255 ? -12.596 -8.495 28.737 1.00 38.72 255 PRO A N 1
ATOM 1814 C CA . PRO A 1 255 ? -11.406 -8.329 29.590 1.00 38.72 255 PRO A CA 1
ATOM 1815 C C . PRO A 1 255 ? -11.062 -9.569 30.444 1.00 38.72 255 PRO A C 1
ATOM 1817 O O . PRO A 1 255 ? -10.538 -9.460 31.555 1.00 38.72 255 PRO A O 1
ATOM 1820 N N . ARG A 1 256 ? -11.352 -10.787 29.971 1.00 39.59 256 ARG A N 1
ATOM 1821 C CA . ARG A 1 256 ? -10.968 -12.009 30.687 1.00 39.59 256 ARG A CA 1
ATOM 1822 C C . ARG A 1 256 ? -9.497 -12.303 30.444 1.00 39.59 256 ARG A C 1
ATOM 1824 O O . ARG A 1 256 ? -9.168 -12.835 29.394 1.00 39.59 256 ARG A O 1
ATOM 1831 N N . ARG A 1 257 ? -8.658 -11.961 31.438 1.00 42.94 257 ARG A N 1
ATOM 1832 C CA . ARG A 1 257 ? -7.212 -12.254 31.579 1.00 42.94 257 ARG A CA 1
ATOM 1833 C C . ARG A 1 257 ? -6.730 -13.412 30.685 1.00 42.94 257 ARG A C 1
ATOM 1835 O O . ARG A 1 257 ? -6.643 -14.546 31.164 1.00 42.94 257 ARG A O 1
ATOM 1842 N N . PRO A 1 258 ? -6.342 -13.167 29.425 1.00 42.38 258 PRO A N 1
ATOM 1843 C CA . PRO A 1 258 ? -5.624 -14.168 28.672 1.00 42.38 258 PRO A CA 1
ATOM 1844 C C . PRO A 1 258 ? -4.148 -14.061 29.076 1.00 42.38 258 PRO A C 1
ATOM 1846 O O . PRO A 1 258 ? -3.660 -12.996 29.461 1.00 42.38 258 PRO A O 1
ATOM 1849 N N . ARG A 1 259 ? -3.395 -15.161 28.972 1.00 46.06 259 ARG A N 1
ATOM 1850 C CA . ARG A 1 259 ? -1.931 -15.157 29.178 1.00 46.06 259 ARG A CA 1
ATOM 1851 C C . ARG A 1 259 ? -1.186 -14.241 28.183 1.00 46.06 259 ARG A C 1
ATOM 1853 O O . ARG A 1 259 ? 0.009 -14.019 28.346 1.00 46.06 259 ARG A O 1
ATOM 1860 N N . ARG A 1 260 ? -1.880 -13.708 27.166 1.00 47.22 260 ARG A N 1
ATOM 1861 C CA . ARG A 1 260 ? -1.409 -12.724 26.180 1.00 47.22 260 ARG A CA 1
ATOM 1862 C C . ARG A 1 260 ? -2.462 -11.617 25.998 1.00 47.22 260 ARG A C 1
ATOM 1864 O O . ARG A 1 260 ? -3.648 -11.939 26.024 1.00 47.22 260 ARG A O 1
ATOM 1871 N N . PRO A 1 261 ? -2.073 -10.345 25.803 1.00 50.12 261 PRO A N 1
ATOM 1872 C CA . PRO A 1 261 ? -3.033 -9.285 25.510 1.00 50.12 261 PRO A CA 1
ATOM 1873 C C . PRO A 1 261 ? -3.827 -9.607 24.227 1.00 50.12 261 PRO A C 1
ATOM 1875 O O . PRO A 1 261 ? -3.231 -10.092 23.261 1.00 50.12 261 PRO A O 1
ATOM 1878 N N . PRO A 1 262 ? -5.153 -9.374 24.189 1.00 55.47 262 PRO A N 1
ATOM 1879 C CA . PRO A 1 262 ? -5.928 -9.562 22.971 1.00 55.47 262 PRO A CA 1
ATOM 1880 C C . PRO A 1 262 ? -5.498 -8.533 21.914 1.00 55.47 262 PRO A C 1
ATOM 1882 O O . PRO A 1 262 ? -5.371 -7.344 22.204 1.00 55.47 262 PRO A O 1
ATOM 1885 N N . SER A 1 263 ? -5.281 -8.987 20.679 1.00 58.69 263 SER A N 1
ATOM 1886 C CA . SER A 1 263 ? -4.978 -8.134 19.526 1.00 58.69 263 SER A CA 1
ATOM 1887 C C . SER A 1 263 ? -5.872 -8.498 18.345 1.00 58.69 263 SER A C 1
ATOM 1889 O O . SER A 1 263 ? -6.148 -9.677 18.118 1.00 58.69 263 SER A O 1
ATOM 1891 N N . ILE A 1 264 ? -6.332 -7.474 17.620 1.00 62.94 264 ILE A N 1
ATOM 1892 C CA . ILE A 1 264 ? -7.046 -7.618 16.349 1.00 62.94 264 ILE A CA 1
ATOM 1893 C C . ILE A 1 264 ? -6.054 -7.318 15.226 1.00 62.94 264 ILE A C 1
ATOM 1895 O O . ILE A 1 264 ? -5.493 -6.220 15.142 1.00 62.94 264 ILE A O 1
ATOM 1899 N N . THR A 1 265 ? -5.823 -8.312 14.380 1.00 64.94 265 THR A N 1
ATOM 1900 C CA . THR A 1 265 ? -4.878 -8.263 13.258 1.00 64.94 265 THR A CA 1
ATOM 1901 C C . THR A 1 265 ? -5.511 -8.851 12.006 1.00 64.94 265 THR A C 1
ATOM 1903 O O . THR A 1 265 ? -6.518 -9.549 12.109 1.00 64.94 265 THR A O 1
ATOM 1906 N N . ASN A 1 266 ? -4.884 -8.627 10.848 1.00 66.25 266 ASN A N 1
ATOM 1907 C CA . ASN A 1 266 ? -5.314 -9.190 9.564 1.00 66.25 266 ASN A CA 1
ATOM 1908 C C . ASN A 1 266 ? -6.770 -8.834 9.254 1.00 66.25 266 ASN A C 1
ATOM 1910 O O . ASN A 1 266 ? -7.591 -9.703 8.975 1.00 66.25 266 ASN A O 1
ATOM 1914 N N . THR A 1 267 ? -7.092 -7.549 9.393 1.00 69.25 267 THR A N 1
ATOM 1915 C CA . THR A 1 267 ? -8.396 -7.036 8.987 1.00 69.25 267 THR A CA 1
ATOM 1916 C C . THR A 1 267 ? -8.429 -6.959 7.467 1.00 69.25 267 THR A C 1
ATOM 1918 O O . THR A 1 267 ? -7.501 -6.413 6.875 1.00 69.25 267 THR A O 1
ATOM 1921 N N . GLN A 1 268 ? -9.465 -7.510 6.849 1.00 71.56 268 GLN A N 1
ATOM 1922 C CA . GLN A 1 268 ? -9.627 -7.539 5.397 1.00 71.56 268 GLN A CA 1
ATOM 1923 C C . GLN A 1 268 ? -11.110 -7.544 5.033 1.00 71.56 268 GLN A C 1
ATOM 1925 O O . GLN A 1 268 ? -11.938 -8.054 5.785 1.00 71.56 268 GLN A O 1
ATOM 1930 N N . TRP A 1 269 ? -11.431 -7.015 3.863 1.00 71.69 269 TRP A N 1
ATOM 1931 C CA . TRP A 1 269 ? -12.734 -7.197 3.238 1.00 71.69 269 TRP A CA 1
ATOM 1932 C C . TRP A 1 269 ? -12.868 -8.630 2.700 1.00 71.69 269 TRP A C 1
ATOM 1934 O O . TRP A 1 269 ? -11.880 -9.195 2.227 1.00 71.69 269 TRP A O 1
ATOM 1944 N N . VAL A 1 270 ? -14.055 -9.233 2.808 1.00 69.06 270 VAL A N 1
ATOM 1945 C CA . VAL A 1 270 ? -14.299 -10.625 2.368 1.00 69.06 270 VAL A CA 1
ATOM 1946 C C . VAL A 1 270 ? -15.467 -10.771 1.389 1.00 69.06 270 VAL A C 1
ATOM 1948 O O . VAL A 1 270 ? -15.805 -11.891 1.019 1.00 69.06 270 VAL A O 1
ATOM 1951 N N . GLY A 1 271 ? -16.024 -9.658 0.906 1.00 69.06 271 GLY A N 1
ATOM 1952 C CA . GLY A 1 271 ? -17.204 -9.673 0.041 1.00 69.06 271 GLY A CA 1
ATOM 1953 C C . GLY A 1 271 ? -18.502 -9.834 0.825 1.00 69.06 271 GLY A C 1
ATOM 1954 O O . GLY A 1 271 ? -18.502 -9.751 2.047 1.00 69.06 271 GLY A O 1
ATOM 1955 N N . ASP A 1 272 ? -19.602 -10.015 0.102 1.00 74.50 272 ASP A N 1
ATOM 1956 C CA . ASP A 1 272 ? -20.890 -10.426 0.666 1.00 74.50 272 ASP A CA 1
ATOM 1957 C C . ASP A 1 272 ? -20.847 -11.945 0.891 1.00 74.50 272 ASP A C 1
ATOM 1959 O O . ASP A 1 272 ? -20.885 -12.722 -0.070 1.00 74.50 272 ASP A O 1
ATOM 1963 N N . THR A 1 273 ? -20.640 -12.371 2.139 1.00 78.25 273 THR A N 1
ATOM 1964 C CA . THR A 1 273 ? -20.456 -13.794 2.462 1.00 78.25 273 THR A CA 1
ATOM 1965 C C . THR A 1 273 ? -21.757 -14.505 2.804 1.00 78.25 273 THR A C 1
ATOM 1967 O O . THR A 1 273 ? -21.796 -15.738 2.738 1.00 78.25 273 THR A O 1
ATOM 1970 N N . ASP A 1 274 ? -22.814 -13.763 3.139 1.00 76.50 274 ASP A N 1
ATOM 1971 C CA . ASP A 1 274 ? -24.123 -14.305 3.507 1.00 76.50 274 ASP A CA 1
ATOM 1972 C C . ASP A 1 274 ? -25.208 -14.114 2.428 1.00 76.50 274 ASP A C 1
ATOM 1974 O O . ASP A 1 274 ? -26.274 -14.732 2.512 1.00 76.50 274 ASP A O 1
ATOM 1978 N N . GLY A 1 275 ? -24.898 -13.376 1.361 1.00 75.50 275 GLY A N 1
ATOM 1979 C CA . GLY A 1 275 ? -25.751 -13.162 0.198 1.00 75.50 275 GLY A CA 1
ATOM 1980 C C . GLY A 1 275 ? -26.847 -12.124 0.428 1.00 75.50 275 GLY A C 1
ATOM 1981 O O . GLY A 1 275 ? -27.857 -12.153 -0.284 1.00 75.50 275 GLY A O 1
ATOM 1982 N N . ASP A 1 276 ? -26.705 -11.254 1.433 1.00 71.94 276 ASP A N 1
ATOM 1983 C CA . ASP A 1 276 ? -27.719 -10.260 1.795 1.00 71.94 276 ASP A CA 1
ATOM 1984 C C . ASP A 1 276 ? -27.583 -8.921 1.041 1.00 71.94 276 ASP A C 1
ATOM 1986 O O . ASP A 1 276 ? -28.424 -8.026 1.186 1.00 71.94 276 ASP A O 1
ATOM 1990 N N . GLY A 1 277 ? -26.565 -8.802 0.185 1.00 65.06 277 GLY A N 1
ATOM 1991 C CA . GLY A 1 277 ? -26.251 -7.614 -0.599 1.00 65.06 277 GLY A CA 1
ATOM 1992 C C . GLY A 1 277 ? -25.437 -6.559 0.155 1.00 65.06 277 GLY A C 1
ATOM 1993 O O . GLY A 1 277 ? -25.086 -5.540 -0.446 1.00 65.06 277 GLY A O 1
ATOM 1994 N N . ALA A 1 278 ? -25.127 -6.765 1.437 1.00 64.88 278 ALA A N 1
ATOM 1995 C CA . ALA A 1 278 ? -24.152 -5.983 2.185 1.00 64.88 278 ALA A CA 1
ATOM 1996 C C . ALA A 1 278 ? -22.786 -6.680 2.184 1.00 64.88 278 ALA A C 1
ATOM 1998 O O . ALA A 1 278 ? -22.658 -7.873 1.946 1.00 64.88 278 ALA A O 1
ATOM 1999 N N . VAL A 1 279 ? -21.727 -5.911 2.424 1.00 67.25 279 VAL A N 1
ATOM 2000 C CA . VAL A 1 279 ? -20.369 -6.457 2.502 1.00 67.25 279 VAL A CA 1
ATOM 2001 C C . VAL A 1 279 ? -19.935 -6.744 3.909 1.00 67.25 279 VAL A C 1
ATOM 2003 O O . VAL A 1 279 ? -20.121 -5.930 4.810 1.00 67.25 279 VAL A O 1
ATOM 2006 N N . ASP A 1 280 ? -19.204 -7.841 4.020 1.00 71.12 280 ASP A N 1
ATOM 2007 C CA . ASP A 1 280 ? -18.588 -8.284 5.243 1.00 71.12 280 ASP A CA 1
ATOM 2008 C C . ASP A 1 280 ? -17.092 -7.963 5.271 1.00 71.12 280 ASP A C 1
ATOM 2010 O O . ASP A 1 280 ? -16.365 -7.903 4.266 1.00 71.12 280 ASP A O 1
ATOM 2014 N N . ALA A 1 281 ? -16.601 -7.810 6.491 1.00 72.19 281 ALA A N 1
ATOM 2015 C CA . ALA A 1 281 ? -15.193 -7.739 6.811 1.00 72.19 281 ALA A CA 1
ATOM 2016 C C . ALA A 1 281 ? -14.809 -8.895 7.727 1.00 72.19 281 ALA A C 1
ATOM 2018 O O . ALA A 1 281 ? -15.595 -9.363 8.544 1.00 72.19 281 ALA A O 1
ATOM 2019 N N . SER A 1 282 ? -13.558 -9.332 7.645 1.00 75.94 282 SER A N 1
ATOM 2020 C CA . SER A 1 282 ? -13.005 -10.303 8.577 1.00 75.94 282 SER A CA 1
ATOM 2021 C C . SER A 1 282 ? -11.834 -9.739 9.359 1.00 75.94 282 SER A C 1
ATOM 2023 O O . SER A 1 282 ? -11.134 -8.827 8.914 1.00 75.94 282 SER A O 1
ATOM 2025 N N . PHE A 1 283 ? -11.626 -10.279 10.555 1.00 72.38 283 PHE A N 1
ATOM 2026 C CA . PHE A 1 283 ? -10.452 -9.994 11.366 1.00 72.38 283 PHE A CA 1
ATOM 2027 C C . PHE A 1 283 ? -10.077 -11.192 12.235 1.00 72.38 283 PHE A C 1
ATOM 2029 O O . PHE A 1 283 ? -10.924 -11.994 12.626 1.00 72.38 283 PHE A O 1
ATOM 2036 N N . VAL A 1 284 ? -8.796 -11.298 12.585 1.00 72.62 284 VAL A N 1
ATOM 2037 C CA . VAL A 1 284 ? -8.289 -12.367 13.451 1.00 72.62 284 VAL A CA 1
ATOM 2038 C C . VAL A 1 284 ? -8.006 -11.821 14.841 1.00 72.62 284 VAL A C 1
ATOM 2040 O O . VAL A 1 284 ? -7.264 -10.846 15.002 1.00 72.62 284 VAL A O 1
ATOM 2043 N N . GLN A 1 285 ? -8.538 -12.492 15.861 1.00 70.69 285 GLN A N 1
ATOM 2044 C CA . GLN A 1 285 ? -8.115 -12.288 17.241 1.00 70.69 285 GLN A CA 1
ATOM 2045 C C . GLN A 1 285 ? -6.911 -13.186 17.542 1.00 70.69 285 GLN A C 1
ATOM 2047 O O . GLN A 1 285 ? -7.040 -14.392 17.744 1.00 70.69 285 GLN A O 1
ATOM 2052 N N . PHE A 1 286 ? -5.719 -12.597 17.615 1.00 63.62 286 PHE A N 1
ATOM 2053 C CA . PHE A 1 286 ? -4.466 -13.358 17.700 1.00 63.62 286 PHE A CA 1
ATOM 2054 C C . PHE A 1 286 ? -4.358 -14.233 18.956 1.00 63.62 286 PHE A C 1
ATOM 2056 O O . PHE A 1 286 ? -3.794 -15.320 18.914 1.00 63.62 286 PHE A O 1
ATOM 2063 N N . ALA A 1 287 ? -4.890 -13.763 20.090 1.00 63.62 287 ALA A N 1
ATOM 2064 C CA . ALA A 1 287 ? -4.788 -14.482 21.360 1.00 63.62 287 ALA A CA 1
ATOM 2065 C C . ALA A 1 287 ? -5.543 -15.821 21.355 1.00 63.62 287 ALA A C 1
ATOM 2067 O O . ALA A 1 287 ? -5.173 -16.723 22.103 1.00 63.62 287 ALA A O 1
ATOM 2068 N N . THR A 1 288 ? -6.586 -15.940 20.532 1.00 66.69 288 THR A N 1
ATOM 2069 C CA . THR A 1 288 ? -7.430 -17.137 20.431 1.00 66.69 288 THR A CA 1
ATOM 2070 C C . THR A 1 288 ? -7.279 -17.856 19.091 1.00 66.69 288 THR A C 1
ATOM 2072 O O . THR A 1 288 ? -7.743 -18.982 18.962 1.00 66.69 288 THR A O 1
ATOM 2075 N N . GLY A 1 289 ? -6.647 -17.223 18.095 1.00 71.88 289 GLY A N 1
ATOM 2076 C CA . GLY A 1 289 ? -6.589 -17.728 16.720 1.00 71.88 289 GLY A CA 1
ATOM 2077 C C . GLY A 1 289 ? -7.947 -17.712 16.012 1.00 71.88 289 GLY A C 1
ATOM 2078 O O . GLY A 1 289 ? -8.097 -18.331 14.965 1.00 71.88 289 GLY A O 1
ATOM 2079 N N . THR A 1 290 ? -8.946 -17.035 16.581 1.00 74.75 290 THR A N 1
ATOM 2080 C CA . THR A 1 290 ? -10.312 -17.015 16.052 1.00 74.75 290 THR A CA 1
ATOM 2081 C C . THR A 1 290 ? -10.420 -16.013 14.907 1.00 74.75 290 THR A C 1
ATOM 2083 O O . THR A 1 290 ? -10.048 -14.848 15.071 1.00 74.75 290 THR A O 1
ATOM 2086 N N . LEU A 1 291 ? -10.950 -16.465 13.769 1.00 79.75 291 LEU A N 1
ATOM 2087 C CA . LEU A 1 291 ? -11.401 -15.612 12.673 1.00 79.75 291 LEU A CA 1
ATOM 2088 C C . LEU A 1 291 ? -12.833 -15.157 12.961 1.00 79.75 291 LEU A C 1
ATOM 2090 O O . LEU A 1 291 ? -13.705 -15.983 13.219 1.00 79.75 291 LEU A O 1
ATOM 2094 N N . PHE A 1 292 ? -13.062 -13.852 12.911 1.00 77.00 292 PHE A N 1
ATOM 2095 C CA . PHE A 1 292 ? -14.383 -13.245 12.990 1.00 77.00 292 PHE A CA 1
ATOM 2096 C C . PHE A 1 292 ? -14.759 -12.694 11.623 1.00 77.00 292 PHE A C 1
ATOM 2098 O O . PHE A 1 292 ? -13.900 -12.140 10.937 1.00 77.00 292 PHE A O 1
ATOM 2105 N N . ILE A 1 293 ? -16.036 -12.816 11.275 1.00 75.31 293 ILE A N 1
ATOM 2106 C CA . ILE A 1 293 ? -16.668 -12.123 10.154 1.00 75.31 293 ILE A CA 1
ATOM 2107 C C . ILE A 1 293 ? -17.681 -11.156 10.769 1.00 75.31 293 ILE A C 1
ATOM 2109 O O . ILE A 1 293 ? -18.406 -11.519 11.699 1.00 75.31 293 ILE A O 1
ATOM 2113 N N . VAL A 1 294 ? -17.641 -9.906 10.330 1.00 70.19 294 VAL A N 1
ATOM 2114 C CA . VAL A 1 294 ? -18.455 -8.800 10.826 1.00 70.19 294 VAL A CA 1
ATOM 2115 C C . VAL A 1 294 ? -19.068 -8.053 9.660 1.00 70.19 294 VAL A C 1
ATOM 2117 O O . VAL A 1 294 ? -18.381 -7.730 8.694 1.00 70.19 294 VAL A O 1
ATOM 2120 N N . ARG A 1 295 ? -20.340 -7.737 9.856 1.00 66.88 295 ARG A N 1
ATOM 2121 C CA . ARG A 1 295 ? -21.152 -6.827 9.063 1.00 66.88 295 ARG A CA 1
ATOM 2122 C C . ARG A 1 295 ? -20.945 -5.374 9.494 1.00 66.88 295 ARG A C 1
ATOM 2124 O O . ARG A 1 295 ? -20.725 -5.147 10.711 1.00 66.88 295 ARG A O 1
#

Sequence (295 aa):
MGDFDGDGLNDVAIGAPNALNGGAVVVLRGRRVWPTTIAPNAADLIIRNNTTSTLFGIRIAGAGRLLGGDTLEDLAIGGGLSGSTTGIVRIFAGRALPTARTLDATDSNFFRAGVAAGATGSTAATGQSIVGGVGDLNGDGRSDFAIGTAGSVGGAGEVYLFFGGADGNLTEGPTLRSTPQGGVGDIFGRSIASVYDPAQLHPSLLQIRAPSADLLVSSTAYRTSNPARLYIYRGRRTRRGRVSPPTRPIASSSPRRPRRPPSITNTQWVGDTDGDGAVDASFVQFATGTLFIVR

Radius of gyration: 19.04 Å; chains: 1; bounding box: 50×42×54 Å

Foldseek 3Di:
DAAQQPPRFGKDKAWQQVDPQRTKIFIDHGDPDDDPDDDSVNGLEIEEANHPAKSKRPAKEWQAQFFDLDRHIKIKIKIWGQVFLKIKIFIAHRHHRPGRYYHYPVNTPDIDIGDGAPDDDDPPTDQKDFYHFLQQLQFPLGTKGKIWRFHDAFDQTKIWIWHGDSNRDIDTDDIDTCPPVDDGGKRKRQDKEKDAQPVQDDVHSPDRDGGHIKMWIWIFHPDLQFWTFIFIFTRDHDPRRDTDGGPDTPDTDDSDRQVHGWGKDDKYWDQDPPPPSGTWIWIAGVSVRDIDIGD

pLDDT: mean 70.57, std 17.71, range [33.62, 94.69]

Secondary structure (DSSP, 8-state):
-B-SSSSSS-BEEEEETTSTTTBEEEEE---SS--S---GGG-SEEEE--SSSB-BTSEEEEEES-STTSSPPEEEEEEEBTT-S-EEEEEE-----SS-EEEETTS-SEEEEPPP-SSS--------EEEEEEE-SSSSSS-EEEEEE---TT---EEEEEEEPTTS-EEEEEEE--TTTS-TTEEEEEEEEEE--GGG--SSTT-TT----EEEEEEEESSTTS--EEEEEB----TT--PBPPSS-SEE------SS--BEEEEEEEE-SSSSSSPEEEEEETTTTEEEEE-